Protein AF-A0AAN4LAC1-F1 (afdb_monomer)

Solvent-accessible surface area (backbone atoms only — not comparable to full-atom values): 11525 Å² total; per-residue (Å²): 145,45,92,81,76,25,66,63,50,51,50,52,51,51,61,53,50,72,67,42,84,65,53,53,73,50,70,47,70,69,54,47,48,50,55,35,48,54,49,43,68,72,42,33,86,85,39,60,73,46,75,86,36,54,66,58,47,31,51,50,53,53,51,51,46,46,52,60,40,64,56,50,86,88,57,72,82,74,88,83,46,72,68,61,49,49,52,50,52,48,37,30,73,77,45,58,21,26,62,68,61,42,34,43,54,48,42,55,50,48,69,75,37,65,88,61,52,51,78,93,32,54,39,79,39,92,54,92,91,42,76,56,39,78,46,81,86,58,93,66,62,61,92,38,39,65,63,52,58,68,72,46,72,83,42,84,88,49,55,89,41,59,66,58,51,49,52,52,28,49,49,44,38,24,67,75,68,72,63,51,54,84,52,49,66,61,50,51,50,58,53,58,75,73,104

Sequence (195 aa):
MFDNHGKMLNHAINNFLKKQELFLIYNSDAEFRSVSYECYTFLSKKHPYLRDHTEMLFIYIKEHHGIKSQERNGVKVPYINEEINNWLEETSRKHQVNLWKFTYDWVIKFYEEEKLWPATHRKKSNDSWRNYEYDYKQKSNLFNLNELYRRLPKKSFIRGKKQELEILMMYNWLFDVVGDEEYWDEYISKVIENS

Nearest PDB structures (foldseek):
  4lrv-assembly3_H  TM=2.398E-01  e=2.852E+00  Escherichia coli B7A

Structure (mmCIF, N/CA/C/O backbone):
data_AF-A0AAN4LAC1-F1
#
_entry.id   AF-A0AAN4LAC1-F1
#
loop_
_atom_site.group_PDB
_atom_site.id
_atom_site.type_symbol
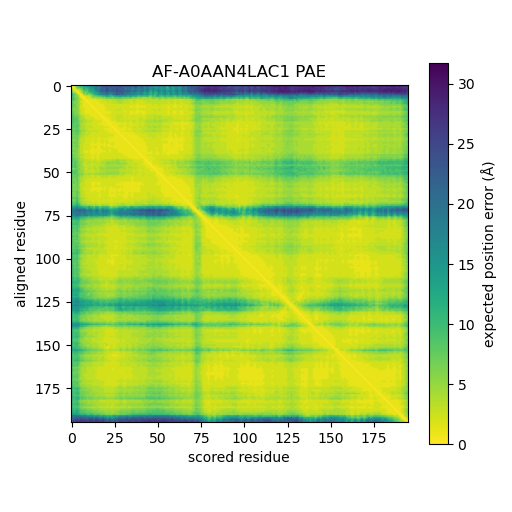_atom_site.label_atom_id
_atom_site.label_alt_id
_atom_site.label_comp_id
_atom_site.label_asym_id
_atom_site.label_entity_id
_atom_site.label_seq_id
_atom_site.pdbx_PDB_ins_code
_atom_site.Cartn_x
_atom_site.Cartn_y
_atom_site.Cartn_z
_atom_site.occupancy
_atom_site.B_iso_or_equiv
_atom_site.auth_seq_id
_atom_site.auth_comp_id
_atom_site.auth_asym_id
_atom_site.auth_atom_id
_atom_site.pdbx_PDB_model_num
ATOM 1 N N . MET A 1 1 ? 13.618 11.607 -21.843 1.00 55.50 1 MET A N 1
ATOM 2 C CA . MET A 1 1 ? 14.185 10.279 -22.173 1.00 55.50 1 MET A CA 1
ATOM 3 C C . MET A 1 1 ? 13.179 9.438 -22.960 1.00 55.50 1 MET A C 1
ATOM 5 O O . MET A 1 1 ? 12.831 8.358 -22.520 1.00 55.50 1 MET A O 1
ATOM 9 N N . PHE A 1 2 ? 12.687 10.000 -24.074 1.00 56.28 2 PHE A N 1
ATOM 10 C CA . PHE A 1 2 ? 12.122 9.391 -25.297 1.00 56.28 2 PHE A CA 1
ATOM 11 C C . PHE A 1 2 ? 11.365 10.552 -25.988 1.00 56.28 2 PHE A C 1
ATOM 13 O O . PHE A 1 2 ? 10.168 10.758 -25.796 1.00 56.28 2 PHE A O 1
ATOM 20 N N . ASP A 1 3 ? 12.075 11.433 -26.687 1.00 53.97 3 ASP A N 1
ATOM 21 C CA . ASP A 1 3 ? 11.675 12.850 -26.677 1.00 53.97 3 ASP A CA 1
ATOM 22 C C . ASP A 1 3 ? 10.625 13.279 -27.722 1.00 53.97 3 ASP A C 1
ATOM 24 O O . ASP A 1 3 ? 10.140 14.398 -27.634 1.00 53.97 3 ASP A O 1
ATOM 28 N N . ASN A 1 4 ? 10.149 12.391 -28.610 1.00 44.91 4 ASN A N 1
ATOM 29 C CA . ASN A 1 4 ? 8.969 12.679 -29.458 1.00 44.91 4 ASN A CA 1
ATOM 30 C C . ASN A 1 4 ? 7.968 11.513 -29.611 1.00 44.91 4 ASN A C 1
ATOM 32 O O . ASN A 1 4 ? 6.764 11.751 -29.636 1.00 44.91 4 ASN A O 1
ATOM 36 N N . HIS A 1 5 ? 8.414 10.250 -29.590 1.00 52.91 5 HIS A N 1
ATOM 37 C CA . HIS A 1 5 ? 7.528 9.068 -29.513 1.00 52.91 5 HIS A CA 1
ATOM 38 C C . HIS A 1 5 ? 7.272 8.577 -28.074 1.00 52.91 5 HIS A C 1
ATOM 40 O O . HIS A 1 5 ? 6.446 7.693 -27.842 1.00 52.91 5 HIS A O 1
ATOM 46 N N . GLY A 1 6 ? 7.961 9.150 -27.085 1.00 61.44 6 GLY A N 1
ATOM 47 C CA . GLY A 1 6 ? 7.991 8.624 -25.724 1.00 61.44 6 GLY A CA 1
ATOM 48 C C . GLY A 1 6 ? 6.956 9.130 -24.757 1.00 61.44 6 GLY A C 1
ATOM 49 O O . GLY A 1 6 ? 6.765 8.501 -23.727 1.00 61.44 6 GLY A O 1
ATOM 50 N N . LYS A 1 7 ? 6.251 10.226 -25.049 1.00 71.50 7 LYS A N 1
ATOM 51 C CA . LYS A 1 7 ? 5.183 10.686 -24.148 1.00 71.50 7 LYS A CA 1
ATOM 52 C C . LYS A 1 7 ? 4.073 9.637 -24.041 1.00 71.50 7 LYS A C 1
ATOM 54 O O . LYS A 1 7 ? 3.619 9.339 -22.940 1.00 71.50 7 LYS A O 1
ATOM 59 N N . MET A 1 8 ? 3.699 9.025 -25.168 1.00 80.44 8 MET A N 1
ATOM 60 C CA . MET A 1 8 ? 2.711 7.943 -25.194 1.00 80.44 8 MET A CA 1
ATOM 61 C C . MET A 1 8 ? 3.238 6.662 -24.544 1.00 80.44 8 MET A C 1
ATOM 63 O O . MET A 1 8 ? 2.503 6.031 -23.789 1.00 80.44 8 MET A O 1
ATOM 67 N N . LEU A 1 9 ? 4.504 6.298 -24.785 1.00 85.38 9 LEU A N 1
ATOM 68 C CA . LEU A 1 9 ? 5.114 5.127 -24.154 1.00 85.38 9 LEU A CA 1
ATOM 69 C C . LEU A 1 9 ? 5.225 5.302 -22.633 1.00 85.38 9 LEU A C 1
ATOM 71 O O . LEU A 1 9 ? 4.783 4.430 -21.895 1.00 85.38 9 LEU A O 1
ATOM 75 N N . ASN A 1 10 ? 5.732 6.440 -22.159 1.00 88.25 10 ASN A N 1
ATOM 76 C CA . ASN A 1 10 ? 5.819 6.762 -20.734 1.00 88.25 10 ASN A CA 1
ATOM 77 C C . ASN A 1 10 ? 4.435 6.728 -20.083 1.00 88.25 10 ASN A C 1
ATOM 79 O O . ASN A 1 10 ? 4.270 6.178 -19.000 1.00 88.25 10 ASN A O 1
ATOM 83 N N . HIS A 1 11 ? 3.411 7.256 -20.760 1.00 88.56 11 HIS A N 1
ATOM 84 C CA . HIS A 1 11 ? 2.036 7.157 -20.284 1.00 88.56 11 HIS A CA 1
ATOM 85 C C . HIS A 1 11 ? 1.553 5.699 -20.205 1.00 88.56 11 HIS A C 1
ATOM 87 O O . HIS A 1 11 ? 0.941 5.312 -19.211 1.00 88.56 11 HIS A O 1
ATOM 93 N N . ALA A 1 12 ? 1.864 4.871 -21.205 1.00 91.75 12 ALA A N 1
ATOM 94 C CA . ALA A 1 12 ? 1.525 3.449 -21.203 1.00 91.75 12 ALA A CA 1
ATOM 95 C C . ALA A 1 12 ? 2.239 2.676 -20.080 1.00 91.75 12 ALA A C 1
ATOM 97 O O . ALA A 1 12 ? 1.590 1.890 -19.388 1.00 91.75 12 ALA A O 1
ATOM 98 N N . ILE A 1 13 ? 3.531 2.942 -19.853 1.00 94.06 13 ILE A N 1
ATOM 99 C CA . ILE A 1 13 ? 4.309 2.378 -18.741 1.00 94.06 13 ILE A CA 1
ATOM 100 C C . ILE A 1 13 ? 3.689 2.807 -17.410 1.00 94.06 13 ILE A C 1
ATOM 102 O O . ILE A 1 13 ? 3.370 1.961 -16.583 1.00 94.06 13 ILE A O 1
ATOM 106 N N . ASN A 1 14 ? 3.422 4.098 -17.218 1.00 92.44 14 ASN A N 1
ATOM 107 C CA . ASN A 1 14 ? 2.833 4.603 -15.976 1.00 92.44 14 ASN A CA 1
ATOM 108 C C . ASN A 1 14 ? 1.447 3.999 -15.713 1.00 92.44 14 ASN A C 1
ATOM 110 O O . ASN A 1 14 ? 1.134 3.638 -14.582 1.00 92.44 14 ASN A O 1
ATOM 114 N N . ASN A 1 15 ? 0.620 3.832 -16.748 1.00 92.25 15 ASN A N 1
ATOM 115 C CA . ASN A 1 15 ? -0.681 3.170 -16.622 1.00 92.25 15 ASN A CA 1
ATOM 116 C C . ASN A 1 15 ? -0.559 1.677 -16.298 1.00 92.25 15 ASN A C 1
ATOM 118 O O . ASN A 1 15 ? -1.434 1.134 -15.624 1.00 92.25 15 ASN A O 1
ATOM 122 N N . PHE A 1 16 ? 0.495 1.010 -16.771 1.00 95.31 16 PHE A N 1
ATOM 123 C CA . PHE A 1 16 ? 0.817 -0.353 -16.360 1.00 95.31 16 PHE A CA 1
ATOM 124 C C . PHE A 1 16 ? 1.232 -0.390 -14.881 1.00 95.31 16 PHE A C 1
ATOM 126 O O . PHE A 1 16 ? 0.647 -1.146 -14.109 1.00 95.31 16 PHE A O 1
ATOM 133 N N . LEU A 1 17 ? 2.160 0.477 -14.462 1.00 94.62 17 LEU A N 1
ATOM 134 C CA . LEU A 1 17 ? 2.664 0.532 -13.084 1.00 94.62 17 LEU A CA 1
ATOM 135 C C . LEU A 1 17 ? 1.579 0.897 -12.062 1.00 94.62 17 LEU A C 1
ATOM 137 O O . LEU A 1 17 ? 1.562 0.331 -10.978 1.00 94.62 17 LEU A O 1
ATOM 141 N N . LYS A 1 18 ? 0.616 1.761 -12.407 1.00 89.81 18 LYS A N 1
ATOM 142 C CA . LYS A 1 18 ? -0.541 2.068 -11.539 1.00 89.81 18 LYS A CA 1
ATOM 143 C C . LYS A 1 18 ? -1.374 0.838 -11.163 1.00 89.81 18 LYS A C 1
ATOM 145 O O . LYS A 1 18 ? -2.049 0.848 -10.142 1.00 89.81 18 LYS A O 1
ATOM 150 N N . LYS A 1 19 ? -1.353 -0.212 -11.989 1.00 90.25 19 LYS A N 1
ATOM 151 C CA . LYS A 1 19 ? -2.063 -1.473 -11.716 1.00 90.25 19 LYS A CA 1
ATOM 152 C C . LYS A 1 19 ? -1.252 -2.419 -10.831 1.00 90.25 19 LYS A C 1
ATOM 154 O O . LYS A 1 19 ? -1.805 -3.390 -10.319 1.00 90.25 19 LYS A O 1
ATOM 159 N N . GLN A 1 20 ? 0.038 -2.144 -10.655 1.00 92.25 20 GLN A N 1
ATOM 160 C CA . GLN A 1 20 ? 0.939 -2.931 -9.827 1.00 92.25 20 GLN A CA 1
ATOM 161 C C . GLN A 1 20 ? 0.754 -2.526 -8.368 1.00 92.25 20 GLN A C 1
ATOM 163 O O . GLN A 1 20 ? 1.412 -1.632 -7.847 1.00 92.25 20 GLN A O 1
ATOM 168 N N . GLU A 1 21 ? -0.182 -3.197 -7.709 1.00 89.94 21 GLU A N 1
ATOM 169 C CA . GLU A 1 21 ? -0.643 -2.861 -6.359 1.00 89.94 21 GLU A CA 1
ATOM 170 C C . GLU A 1 21 ? 0.482 -2.766 -5.317 1.00 89.94 21 GLU A C 1
ATOM 172 O O . GLU A 1 21 ? 0.431 -1.934 -4.419 1.00 89.94 21 GLU A O 1
ATOM 177 N N . LEU A 1 22 ? 1.514 -3.603 -5.446 1.00 93.50 22 LEU A N 1
ATOM 178 C CA . LEU A 1 22 ? 2.632 -3.671 -4.502 1.00 93.50 22 LEU A CA 1
ATOM 179 C C . LEU A 1 22 ? 3.855 -2.868 -4.959 1.00 93.50 22 LEU A C 1
ATOM 181 O O . LEU A 1 22 ? 4.921 -2.970 -4.361 1.00 93.50 22 LEU A O 1
ATOM 185 N N . PHE A 1 23 ? 3.730 -2.074 -6.019 1.00 94.19 23 PHE A N 1
ATOM 186 C CA . PHE A 1 23 ? 4.874 -1.403 -6.625 1.00 94.19 23 PHE A CA 1
ATOM 187 C C . PHE A 1 23 ? 5.625 -0.503 -5.637 1.00 94.19 23 PHE A C 1
ATOM 189 O O . PHE A 1 23 ? 6.848 -0.556 -5.563 1.00 94.19 23 PHE A O 1
ATOM 196 N N . LEU A 1 24 ? 4.905 0.266 -4.815 1.00 92.50 24 LEU A N 1
ATOM 197 C CA . LEU A 1 24 ? 5.513 1.219 -3.881 1.00 92.50 24 LEU A CA 1
ATOM 198 C C . LEU A 1 24 ? 6.336 0.571 -2.766 1.00 92.50 24 LEU A C 1
ATOM 200 O O . LEU A 1 24 ? 7.199 1.235 -2.200 1.00 92.50 24 LEU A O 1
ATOM 204 N N . ILE A 1 25 ? 6.135 -0.716 -2.486 1.00 94.81 25 ILE A N 1
ATOM 205 C CA . ILE A 1 25 ? 6.906 -1.438 -1.467 1.00 94.81 25 ILE A CA 1
ATOM 206 C C . ILE A 1 25 ? 8.094 -2.212 -2.045 1.00 94.81 25 ILE A C 1
ATOM 208 O O . ILE A 1 25 ? 8.795 -2.885 -1.286 1.00 94.81 25 ILE A O 1
ATOM 212 N N . TYR A 1 26 ? 8.334 -2.160 -3.358 1.00 95.38 26 TYR A N 1
ATOM 213 C CA . TYR A 1 26 ? 9.516 -2.763 -3.978 1.00 95.38 26 TYR A CA 1
ATOM 214 C C . TYR A 1 26 ? 10.791 -2.051 -3.530 1.00 95.38 26 TYR A C 1
ATOM 216 O O . TYR A 1 26 ? 10.820 -0.834 -3.386 1.00 95.38 26 TYR A O 1
ATOM 224 N N . ASN A 1 27 ? 11.845 -2.827 -3.273 1.00 95.06 27 ASN A N 1
ATOM 225 C CA . ASN A 1 27 ? 13.122 -2.284 -2.795 1.00 95.06 27 ASN A CA 1
ATOM 226 C C . ASN A 1 27 ? 14.346 -3.077 -3.277 1.00 95.06 27 ASN A C 1
ATOM 228 O O . ASN A 1 27 ? 15.456 -2.835 -2.805 1.00 95.06 27 ASN A O 1
ATOM 232 N N . SER A 1 28 ? 14.155 -4.042 -4.176 1.00 95.44 28 SER A N 1
ATOM 233 C CA . SER A 1 28 ? 15.230 -4.880 -4.700 1.00 95.44 28 SER A CA 1
ATOM 234 C C . SER A 1 28 ? 15.255 -4.862 -6.220 1.00 95.44 28 SER A C 1
ATOM 236 O O . SER A 1 28 ? 14.216 -4.789 -6.878 1.00 95.44 28 SER A O 1
ATOM 238 N N . ASP A 1 29 ? 16.451 -4.995 -6.790 1.00 96.31 29 ASP A N 1
ATOM 239 C CA . ASP A 1 29 ? 16.615 -5.065 -8.241 1.00 96.31 29 ASP A CA 1
ATOM 240 C C . ASP A 1 29 ? 15.849 -6.244 -8.844 1.00 96.31 29 ASP A C 1
ATOM 242 O O . ASP A 1 29 ? 15.289 -6.099 -9.921 1.00 96.31 29 ASP A O 1
ATOM 246 N N . ALA A 1 30 ? 15.746 -7.376 -8.144 1.00 96.38 30 ALA A N 1
ATOM 247 C CA . ALA A 1 30 ? 14.975 -8.528 -8.610 1.00 96.38 30 ALA A CA 1
ATOM 248 C C . ALA A 1 30 ? 13.486 -8.193 -8.821 1.00 96.38 30 ALA A C 1
ATOM 250 O O . ALA A 1 30 ? 12.918 -8.549 -9.853 1.00 96.38 30 ALA A O 1
ATOM 251 N N . GLU A 1 31 ? 12.865 -7.462 -7.891 1.00 96.44 31 GLU A N 1
ATOM 252 C CA . GLU A 1 31 ? 11.473 -7.014 -8.032 1.00 96.44 31 GLU A CA 1
ATOM 253 C C . GLU A 1 31 ? 11.319 -6.048 -9.205 1.00 96.44 31 GLU A C 1
ATOM 255 O O . GLU A 1 31 ? 10.441 -6.233 -10.050 1.00 96.44 31 GLU A O 1
ATOM 260 N N . PHE A 1 32 ? 12.217 -5.062 -9.307 1.00 97.31 32 PHE A N 1
ATOM 261 C CA . PHE A 1 32 ? 12.205 -4.104 -10.411 1.00 97.31 32 PHE A CA 1
ATOM 262 C C . PHE A 1 32 ? 12.430 -4.788 -11.764 1.00 97.31 32 PHE A C 1
ATOM 264 O O . PHE A 1 32 ? 11.762 -4.450 -12.740 1.00 97.31 32 PHE A O 1
ATOM 271 N N . ARG A 1 33 ? 13.309 -5.792 -11.841 1.00 97.38 33 ARG A N 1
ATOM 272 C CA . ARG A 1 33 ? 13.528 -6.598 -13.052 1.00 97.38 33 ARG A CA 1
ATOM 273 C C . ARG A 1 33 ? 12.283 -7.395 -13.425 1.00 97.38 33 ARG A C 1
ATOM 275 O O . ARG A 1 33 ? 11.917 -7.386 -14.599 1.00 97.38 33 ARG A O 1
ATOM 282 N N . SER A 1 34 ? 11.615 -8.015 -12.450 1.00 96.81 34 SER A N 1
ATOM 283 C CA . SER A 1 34 ? 10.369 -8.759 -12.679 1.00 96.81 34 SER A CA 1
ATOM 284 C C . SER A 1 34 ? 9.295 -7.863 -13.291 1.00 96.81 34 SER A C 1
ATOM 286 O O . SER A 1 34 ? 8.819 -8.133 -14.393 1.00 96.81 34 SER A O 1
ATOM 288 N N . VAL A 1 35 ? 8.983 -6.734 -12.646 1.00 97.12 35 VAL A N 1
ATOM 289 C CA . VAL A 1 35 ? 7.946 -5.816 -13.146 1.00 97.12 35 VAL A CA 1
ATOM 290 C C . VAL A 1 35 ? 8.341 -5.160 -14.474 1.00 97.12 35 VAL A C 1
ATOM 292 O O . VAL A 1 35 ? 7.483 -4.893 -15.314 1.00 97.12 35 VAL A O 1
ATOM 295 N N . SER A 1 36 ? 9.638 -4.943 -14.715 1.00 97.12 36 SER A N 1
ATOM 296 C CA . SER A 1 36 ? 10.130 -4.430 -16.001 1.00 97.12 36 SER A CA 1
ATOM 297 C C . SER A 1 36 ? 9.933 -5.432 -17.127 1.00 97.12 36 SER A C 1
ATOM 299 O O . SER A 1 36 ? 9.522 -5.053 -18.224 1.00 9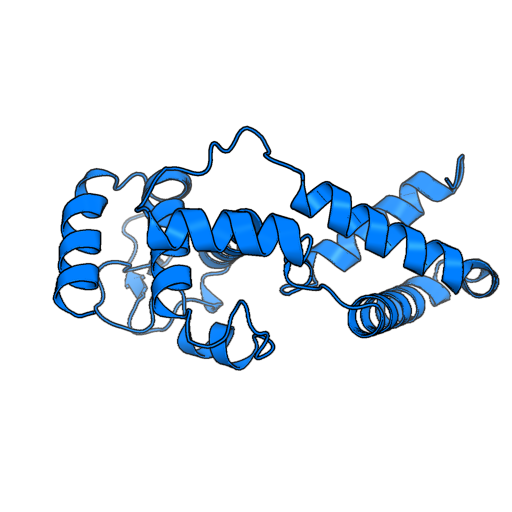7.12 36 SER A O 1
ATOM 301 N N . TYR A 1 37 ? 10.177 -6.714 -16.857 1.00 96.94 37 TYR A N 1
ATOM 302 C CA . TYR A 1 37 ? 9.908 -7.782 -17.808 1.00 96.94 37 TYR A CA 1
ATOM 303 C C . TYR A 1 37 ? 8.407 -7.919 -18.088 1.00 96.94 37 TYR A C 1
ATOM 305 O O . TYR A 1 37 ? 8.000 -7.966 -19.249 1.00 96.94 37 TYR A O 1
ATOM 313 N N . GLU A 1 38 ? 7.563 -7.895 -17.055 1.00 97.12 38 GLU A N 1
ATOM 314 C CA . GLU A 1 38 ? 6.105 -7.902 -17.228 1.00 97.12 38 GLU A CA 1
ATOM 315 C C . GLU A 1 38 ? 5.631 -6.703 -18.065 1.00 97.12 38 GLU A C 1
ATOM 317 O O . GLU A 1 38 ? 4.879 -6.871 -19.026 1.00 97.12 38 GLU A O 1
ATOM 322 N N . CYS A 1 39 ? 6.141 -5.502 -17.779 1.00 96.62 39 CYS A N 1
ATOM 323 C CA . CYS A 1 39 ? 5.847 -4.295 -18.551 1.00 96.62 39 CYS A CA 1
ATOM 324 C C . CYS A 1 39 ? 6.270 -4.446 -20.022 1.00 96.62 39 CYS A C 1
ATOM 326 O O . CYS A 1 39 ? 5.495 -4.153 -20.937 1.00 96.62 39 CYS A O 1
ATOM 328 N N . TYR A 1 40 ? 7.472 -4.976 -20.267 1.00 96.19 40 TYR A N 1
ATOM 329 C CA . TYR A 1 40 ? 7.955 -5.276 -21.613 1.00 96.19 40 TYR A CA 1
ATOM 330 C C . TYR A 1 40 ? 7.032 -6.260 -22.338 1.00 96.19 40 TYR A C 1
ATOM 332 O O . TYR A 1 40 ? 6.609 -5.989 -23.462 1.00 96.19 40 TYR A O 1
ATOM 340 N N . THR A 1 41 ? 6.666 -7.383 -21.716 1.00 95.69 41 THR A N 1
ATOM 341 C CA . THR A 1 41 ? 5.774 -8.371 -22.349 1.00 95.69 41 THR A CA 1
ATOM 342 C C . THR A 1 41 ? 4.404 -7.775 -22.682 1.00 95.69 41 THR A C 1
ATOM 344 O O . THR A 1 41 ? 3.868 -8.043 -23.759 1.00 95.69 41 THR A O 1
ATOM 347 N N . PHE A 1 42 ? 3.885 -6.891 -21.824 1.00 94.69 42 PHE A N 1
ATOM 348 C CA . PHE A 1 42 ? 2.630 -6.175 -22.045 1.00 94.69 42 PHE A CA 1
ATOM 349 C C . PHE A 1 42 ? 2.701 -5.186 -23.224 1.00 94.69 42 PHE A C 1
ATOM 351 O O . PHE A 1 42 ? 1.760 -5.096 -24.017 1.00 94.69 42 PHE A O 1
ATOM 358 N N . LEU A 1 43 ? 3.812 -4.455 -23.369 1.00 93.62 43 LEU A N 1
ATOM 359 C CA . LEU A 1 43 ? 3.947 -3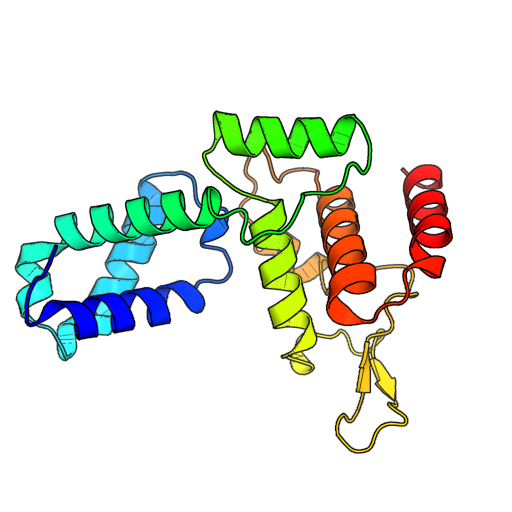.365 -24.346 1.00 93.62 43 LEU A CA 1
ATOM 360 C C . LEU A 1 43 ? 4.603 -3.776 -25.671 1.00 93.62 43 LEU A C 1
ATOM 362 O O . LEU A 1 43 ? 4.330 -3.152 -26.698 1.00 93.62 43 LEU A O 1
ATOM 366 N N . SER A 1 44 ? 5.423 -4.827 -25.681 1.00 91.69 44 SER A N 1
ATOM 367 C CA . SER A 1 44 ? 6.264 -5.239 -26.820 1.00 91.69 44 SER A CA 1
ATOM 368 C C . SER A 1 44 ? 5.488 -5.473 -28.118 1.00 91.69 44 SER A C 1
ATOM 370 O O . SER A 1 44 ? 5.984 -5.140 -29.190 1.00 91.69 44 SER A O 1
ATOM 372 N N . LYS A 1 45 ? 4.241 -5.961 -28.046 1.00 90.62 45 LYS A N 1
ATOM 373 C CA . LYS A 1 45 ? 3.385 -6.144 -29.234 1.00 90.62 45 LYS A CA 1
ATOM 374 C C . LYS A 1 45 ? 3.051 -4.827 -29.940 1.00 90.62 45 LYS A C 1
ATOM 376 O O . LYS A 1 45 ? 2.958 -4.799 -31.161 1.00 90.62 45 LYS A O 1
ATOM 381 N N . LYS A 1 46 ? 2.842 -3.748 -29.178 1.00 89.69 46 LYS A N 1
ATOM 382 C CA . LYS A 1 46 ? 2.516 -2.408 -29.704 1.00 89.69 46 LYS A CA 1
ATOM 383 C C . LYS A 1 46 ? 3.758 -1.540 -29.903 1.00 89.69 46 LYS A C 1
ATOM 385 O O . LYS A 1 46 ? 3.726 -0.598 -30.688 1.00 89.69 46 LYS A O 1
ATOM 390 N N . HIS A 1 47 ? 4.845 -1.864 -29.206 1.00 88.25 47 HIS A N 1
ATOM 391 C CA . HIS A 1 47 ? 6.103 -1.125 -29.225 1.00 88.25 47 HIS A CA 1
ATOM 392 C C . HIS A 1 47 ? 7.298 -2.085 -29.392 1.00 88.25 47 HIS A C 1
ATOM 394 O O . HIS A 1 47 ? 8.055 -2.284 -28.441 1.00 88.25 47 HIS A O 1
ATOM 400 N N . PRO A 1 48 ? 7.495 -2.687 -30.585 1.00 87.25 48 PRO A N 1
ATOM 401 C CA . PRO A 1 48 ? 8.529 -3.710 -30.795 1.00 87.25 48 PRO A CA 1
ATOM 402 C C . PRO A 1 48 ? 9.958 -3.233 -30.508 1.00 87.25 48 PRO A C 1
ATOM 404 O O . PRO A 1 48 ? 10.789 -4.019 -30.060 1.00 87.25 48 PRO A O 1
ATOM 407 N N . TYR A 1 49 ? 10.227 -1.936 -30.695 1.00 86.38 49 TYR A N 1
ATOM 408 C CA . TYR A 1 49 ? 11.523 -1.309 -30.413 1.00 86.38 49 TYR A CA 1
ATOM 409 C C . TYR A 1 49 ? 11.951 -1.416 -28.940 1.00 86.38 49 TYR A C 1
ATOM 411 O O . TYR A 1 49 ? 13.131 -1.283 -28.636 1.00 86.38 49 TYR A O 1
ATOM 419 N N . LEU A 1 50 ? 11.028 -1.698 -28.008 1.00 88.69 50 LEU A N 1
ATOM 420 C CA . LEU A 1 50 ? 11.373 -1.931 -26.601 1.00 88.69 50 LEU A CA 1
ATOM 421 C C . LEU A 1 50 ? 12.330 -3.111 -26.403 1.00 88.69 50 LEU A C 1
ATOM 423 O O . LEU A 1 50 ? 13.002 -3.164 -25.375 1.00 88.69 50 LEU A O 1
ATOM 427 N N . ARG A 1 51 ? 12.399 -4.044 -27.364 1.00 89.69 51 ARG A N 1
ATOM 428 C CA . ARG A 1 51 ? 13.295 -5.206 -27.306 1.00 89.69 51 ARG A CA 1
ATOM 429 C C . ARG A 1 51 ? 14.754 -4.799 -27.103 1.00 89.69 51 ARG A C 1
ATOM 431 O O . ARG A 1 51 ? 15.453 -5.454 -26.336 1.00 89.69 51 ARG A O 1
ATOM 438 N N . ASP A 1 52 ? 15.167 -3.698 -27.723 1.00 91.56 52 ASP A N 1
ATOM 439 C CA . ASP A 1 52 ? 16.542 -3.192 -27.665 1.00 91.56 52 ASP A CA 1
ATOM 440 C C . ASP A 1 52 ? 16.745 -2.177 -26.522 1.00 91.56 52 ASP A C 1
ATOM 442 O O . ASP A 1 52 ? 17.836 -1.648 -26.321 1.00 91.56 52 ASP A O 1
ATOM 446 N N . HIS A 1 53 ? 15.693 -1.910 -25.738 1.00 90.00 53 HIS A N 1
ATOM 447 C CA . HIS A 1 53 ? 15.667 -0.901 -24.674 1.00 90.00 53 HIS A CA 1
ATOM 448 C C . HIS A 1 53 ? 15.158 -1.449 -23.332 1.00 90.00 53 HIS A C 1
ATOM 450 O O . HIS A 1 53 ? 14.680 -0.691 -22.487 1.00 90.00 53 HIS A O 1
ATOM 456 N N . THR A 1 54 ? 15.264 -2.759 -23.101 1.00 93.31 54 THR A N 1
ATOM 457 C CA . THR A 1 54 ? 14.809 -3.404 -21.855 1.00 93.31 54 THR A CA 1
ATOM 458 C C . THR A 1 54 ? 15.544 -2.888 -20.614 1.00 93.31 54 THR A C 1
ATOM 460 O O . THR A 1 54 ? 14.924 -2.725 -19.565 1.00 93.31 54 THR A O 1
ATOM 463 N N . GLU A 1 55 ? 16.831 -2.549 -20.735 1.00 95.25 55 GLU A N 1
ATOM 464 C CA . GLU A 1 55 ? 17.600 -1.922 -19.650 1.00 95.25 55 GLU A CA 1
ATOM 465 C C . GLU A 1 55 ? 17.093 -0.512 -19.331 1.00 95.25 55 GLU A C 1
ATOM 467 O O . GLU A 1 55 ? 16.903 -0.159 -18.171 1.00 95.25 55 GLU A O 1
ATOM 472 N N . MET A 1 56 ? 16.795 0.278 -20.365 1.00 92.50 56 MET A N 1
ATOM 473 C CA . MET A 1 56 ? 16.247 1.625 -20.197 1.00 92.50 56 MET A CA 1
ATOM 474 C C . MET A 1 56 ? 14.860 1.589 -19.557 1.00 92.50 56 MET A C 1
ATOM 476 O O . MET A 1 56 ? 14.547 2.435 -18.726 1.00 92.50 56 MET A O 1
ATOM 480 N N . LEU A 1 57 ? 14.040 0.591 -19.906 1.00 94.56 57 LEU A N 1
ATOM 481 C CA . LEU A 1 57 ? 12.747 0.363 -19.264 1.00 94.56 57 LEU A CA 1
ATOM 482 C C . LEU A 1 57 ? 12.916 0.045 -17.773 1.00 94.56 57 LEU A C 1
ATOM 484 O O . LEU A 1 57 ? 12.186 0.592 -16.950 1.00 94.56 57 LEU A O 1
ATOM 488 N N . PHE A 1 58 ? 13.892 -0.795 -17.426 1.00 96.62 58 PHE A N 1
ATOM 489 C CA . PHE A 1 58 ? 14.216 -1.101 -16.035 1.00 96.62 58 PHE A CA 1
ATOM 490 C C . PHE A 1 58 ? 14.642 0.139 -15.245 1.00 96.62 58 PHE A C 1
ATOM 492 O O . PHE A 1 58 ? 14.084 0.400 -14.176 1.00 96.62 58 PHE A O 1
ATOM 499 N N . ILE A 1 59 ? 15.569 0.931 -15.790 1.00 95.75 59 ILE A N 1
ATOM 500 C CA . ILE A 1 59 ? 16.023 2.183 -15.169 1.00 95.75 59 ILE A CA 1
ATOM 501 C C . ILE A 1 59 ? 14.840 3.138 -14.987 1.00 95.75 59 ILE A C 1
ATOM 503 O O . ILE A 1 59 ? 14.610 3.612 -13.878 1.00 95.75 59 ILE A O 1
ATOM 507 N N . TYR A 1 60 ? 14.029 3.336 -16.032 1.00 94.44 60 TYR A N 1
ATOM 508 C CA . TYR A 1 60 ? 12.854 4.206 -15.982 1.00 94.44 60 TYR A CA 1
ATOM 509 C C . TYR A 1 60 ? 11.866 3.794 -14.888 1.00 94.44 60 TYR A C 1
ATOM 511 O O . TYR A 1 60 ? 11.379 4.636 -14.138 1.00 94.44 60 TYR A O 1
ATOM 519 N N . ILE A 1 61 ? 11.561 2.498 -14.774 1.00 96.25 61 ILE A N 1
ATOM 520 C CA . ILE A 1 61 ? 10.630 1.993 -13.759 1.00 96.25 61 ILE A CA 1
ATOM 521 C C . ILE A 1 61 ? 11.194 2.209 -12.348 1.00 96.25 61 ILE A C 1
ATOM 523 O O . ILE A 1 61 ? 10.454 2.624 -11.453 1.00 96.25 61 ILE A O 1
ATOM 527 N N . LYS A 1 62 ? 12.493 1.971 -12.144 1.00 95.88 62 LYS A N 1
ATOM 528 C CA . LYS A 1 62 ? 13.156 2.188 -10.851 1.00 95.88 62 LYS A CA 1
ATOM 529 C C . LYS A 1 62 ? 13.196 3.674 -10.472 1.00 95.88 62 LYS A C 1
ATOM 531 O O . LYS A 1 62 ? 12.908 4.020 -9.330 1.00 95.88 62 LYS A O 1
ATOM 536 N N . GLU A 1 63 ? 13.477 4.561 -11.424 1.00 94.00 63 GLU A N 1
ATOM 537 C CA . GLU A 1 63 ? 13.412 6.015 -11.220 1.00 94.00 63 GLU A CA 1
ATOM 538 C C . GLU A 1 63 ? 11.983 6.484 -10.929 1.00 94.00 63 GLU A C 1
ATOM 540 O O . GLU A 1 63 ? 11.764 7.273 -10.010 1.00 94.00 63 GLU A O 1
ATOM 545 N N . HIS A 1 64 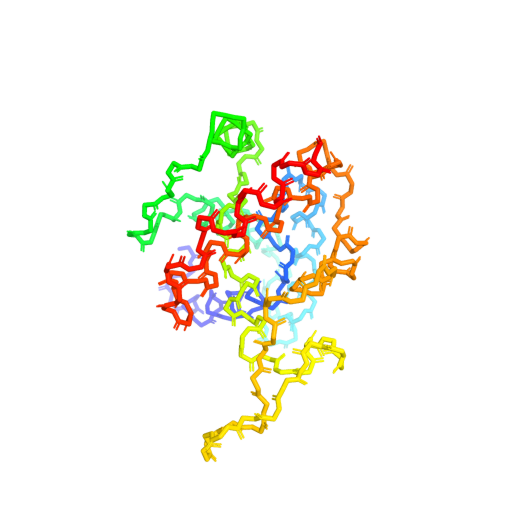? 10.994 5.957 -11.657 1.00 93.56 64 HIS A N 1
ATOM 546 C CA . HIS A 1 64 ? 9.583 6.249 -11.420 1.00 93.56 64 HIS A CA 1
ATOM 547 C C . HIS A 1 64 ? 9.156 5.859 -10.000 1.00 93.56 64 HIS A C 1
ATOM 549 O O . HIS A 1 64 ? 8.471 6.634 -9.333 1.00 93.56 64 HIS A O 1
ATOM 555 N N . HIS A 1 65 ? 9.586 4.686 -9.520 1.00 94.88 65 HIS A N 1
ATOM 556 C CA . HIS A 1 65 ? 9.383 4.271 -8.130 1.00 94.88 65 HIS A CA 1
ATOM 557 C C . HIS A 1 65 ? 10.009 5.261 -7.148 1.00 94.88 65 HIS A C 1
ATOM 559 O O . HIS A 1 65 ? 9.321 5.720 -6.241 1.00 94.88 65 HIS A O 1
ATOM 565 N N . GLY A 1 66 ? 11.273 5.640 -7.360 1.00 92.25 66 GLY A N 1
ATOM 566 C CA . GLY A 1 66 ? 11.977 6.591 -6.498 1.00 92.25 66 GLY A CA 1
ATOM 567 C C . GLY A 1 66 ? 11.266 7.943 -6.409 1.00 92.25 66 GLY A C 1
ATOM 568 O O . GLY A 1 66 ? 11.037 8.445 -5.309 1.00 92.25 66 GLY A O 1
ATOM 569 N N . ILE A 1 67 ? 10.830 8.490 -7.549 1.00 89.94 67 ILE A N 1
ATOM 570 C CA . ILE A 1 67 ? 10.044 9.732 -7.601 1.00 89.94 67 ILE A CA 1
ATOM 571 C C . ILE A 1 67 ? 8.741 9.566 -6.815 1.00 89.94 67 ILE A C 1
ATOM 573 O O . ILE A 1 67 ? 8.435 10.393 -5.962 1.00 89.94 67 ILE A O 1
ATOM 577 N N . LYS A 1 68 ? 7.999 8.475 -7.037 1.00 88.75 68 LYS A N 1
ATOM 578 C CA . LYS A 1 68 ? 6.738 8.201 -6.330 1.00 88.75 68 LYS A CA 1
ATOM 579 C C . LYS A 1 68 ? 6.916 8.002 -4.826 1.00 88.75 68 LYS A C 1
ATOM 581 O O . LYS A 1 68 ? 6.054 8.412 -4.055 1.00 88.75 68 LYS A O 1
ATOM 586 N N . SER A 1 69 ? 8.025 7.409 -4.403 1.00 87.69 69 SER A N 1
ATOM 587 C CA . SER A 1 69 ? 8.364 7.244 -2.988 1.00 87.69 69 SER A CA 1
ATOM 588 C C . SER A 1 69 ? 8.768 8.571 -2.336 1.00 87.69 69 SER A C 1
ATOM 590 O O . SER A 1 69 ? 8.551 8.766 -1.142 1.00 87.69 69 SER A O 1
ATOM 592 N N . GLN A 1 70 ? 9.307 9.517 -3.101 1.00 83.62 70 GLN A N 1
ATOM 593 C CA . GLN A 1 70 ? 9.643 10.859 -2.613 1.00 83.62 70 GLN A CA 1
ATOM 594 C C . GLN A 1 70 ? 8.490 11.863 -2.741 1.00 83.62 70 GLN A C 1
ATOM 596 O O . GLN A 1 70 ? 8.504 12.890 -2.059 1.00 83.62 70 GLN A O 1
ATOM 601 N N . GLU A 1 71 ? 7.495 11.583 -3.588 1.00 77.38 71 GLU A N 1
ATOM 602 C CA . GLU A 1 71 ? 6.292 12.397 -3.742 1.00 77.38 71 GLU A CA 1
ATOM 603 C C . GLU A 1 71 ? 5.586 12.539 -2.392 1.00 77.38 71 GLU A C 1
ATOM 605 O O . GLU A 1 71 ? 4.925 11.627 -1.897 1.00 77.38 71 GLU A O 1
ATOM 610 N N . ARG A 1 72 ? 5.703 13.730 -1.803 1.00 61.34 72 ARG A N 1
ATOM 611 C CA . ARG A 1 72 ? 4.915 14.100 -0.628 1.00 61.34 72 ARG A CA 1
ATOM 612 C C . ARG A 1 72 ? 3.492 14.514 -1.001 1.00 61.34 72 ARG A C 1
ATOM 614 O O . ARG A 1 72 ? 2.669 14.577 -0.112 1.00 61.34 72 ARG A O 1
ATOM 621 N N . ASN A 1 73 ? 3.195 14.812 -2.276 1.00 53.62 73 ASN A N 1
ATOM 622 C CA . ASN A 1 73 ? 1.881 15.251 -2.795 1.00 53.62 73 ASN A CA 1
ATOM 623 C C . ASN A 1 73 ? 1.117 16.258 -1.905 1.00 53.62 73 ASN A C 1
ATOM 625 O O . ASN A 1 73 ? -0.105 16.235 -1.857 1.00 53.62 73 ASN A O 1
ATOM 629 N N . GLY A 1 74 ? 1.823 17.125 -1.169 1.00 50.62 74 GLY A N 1
ATOM 630 C CA . GLY A 1 74 ? 1.206 18.021 -0.179 1.00 50.62 74 GLY A CA 1
ATOM 631 C C . GLY A 1 74 ? 0.649 17.325 1.074 1.00 50.62 74 GLY A C 1
ATOM 632 O O . GLY A 1 74 ? 0.231 18.006 2.003 1.00 50.62 74 GLY A O 1
ATOM 633 N N . VAL A 1 75 ? 0.702 15.994 1.139 1.00 54.94 75 VAL A N 1
ATOM 634 C CA . VAL A 1 75 ? 0.311 15.174 2.282 1.00 54.94 75 VAL A CA 1
ATOM 635 C C . VAL A 1 75 ? 1.406 15.267 3.338 1.00 54.94 75 VAL A C 1
ATOM 637 O O . VAL A 1 75 ? 2.499 14.702 3.217 1.00 54.94 75 VAL A O 1
ATOM 640 N N . LYS A 1 76 ? 1.128 16.033 4.390 1.00 65.88 76 LYS A N 1
ATOM 641 C CA . LYS A 1 76 ? 1.942 16.022 5.599 1.00 65.88 76 LYS A CA 1
ATOM 642 C C . LYS A 1 76 ? 1.656 14.701 6.304 1.00 65.88 76 LYS A C 1
ATOM 644 O O . LYS A 1 76 ? 0.551 14.515 6.794 1.00 65.88 76 LYS A O 1
ATOM 649 N N . VAL A 1 77 ? 2.640 13.799 6.345 1.00 79.62 77 VAL A N 1
ATOM 650 C CA . VAL A 1 77 ? 2.541 12.592 7.177 1.00 79.62 77 VAL A CA 1
ATOM 651 C C . VAL A 1 77 ? 2.273 13.066 8.608 1.00 79.62 77 VAL A C 1
ATOM 653 O O . VAL A 1 77 ? 3.101 13.809 9.151 1.00 79.62 77 VAL A O 1
ATOM 656 N N . PRO A 1 78 ? 1.114 12.733 9.193 1.00 86.81 78 PRO A N 1
ATOM 657 C CA . PRO A 1 78 ? 0.797 13.134 10.546 1.00 86.81 78 PRO A CA 1
ATOM 658 C C . PRO A 1 78 ? 1.779 12.476 11.509 1.00 86.81 78 PRO A C 1
ATOM 660 O O . PRO A 1 78 ? 2.317 11.390 11.269 1.00 86.81 78 PRO A O 1
ATOM 663 N N . TYR A 1 79 ? 2.010 13.146 12.626 1.00 90.50 79 TYR A N 1
ATOM 664 C CA . TYR A 1 79 ? 2.635 12.484 13.753 1.00 90.50 79 TYR A CA 1
ATOM 665 C C . TYR A 1 79 ? 1.579 11.615 14.438 1.00 90.50 79 TYR A C 1
ATOM 667 O O . TYR A 1 79 ? 0.577 12.148 14.906 1.00 90.50 79 TYR A O 1
ATOM 675 N N . ILE A 1 80 ? 1.787 10.298 14.451 1.00 91.25 80 ILE A N 1
ATOM 676 C CA . ILE A 1 80 ? 0.900 9.339 15.120 1.00 91.25 80 ILE A CA 1
ATOM 677 C C . ILE A 1 80 ? 1.476 9.033 16.501 1.00 91.25 80 ILE A C 1
ATOM 679 O O . ILE A 1 80 ? 0.866 9.347 17.518 1.00 91.25 80 ILE A O 1
ATOM 683 N N . ASN A 1 81 ? 2.672 8.447 16.536 1.00 91.69 81 ASN A N 1
ATOM 684 C CA . ASN A 1 81 ? 3.464 8.230 17.740 1.00 91.69 81 ASN A CA 1
ATOM 685 C C . ASN A 1 81 ? 4.933 7.999 17.355 1.00 91.69 81 ASN A C 1
ATOM 687 O O . ASN A 1 81 ? 5.257 7.801 16.184 1.00 91.69 81 ASN A O 1
ATOM 691 N N . GLU A 1 82 ? 5.823 8.000 18.344 1.00 93.25 82 GLU A N 1
ATOM 692 C CA . GLU A 1 82 ? 7.262 7.892 18.104 1.00 93.25 82 GLU A CA 1
ATOM 693 C C . GLU A 1 82 ? 7.641 6.598 17.364 1.00 93.25 82 GLU A C 1
ATOM 695 O O . GLU A 1 82 ? 8.416 6.642 16.411 1.00 93.25 82 GLU A O 1
ATOM 700 N N . GLU A 1 83 ? 7.067 5.451 17.741 1.00 93.88 83 GLU A N 1
ATOM 701 C CA . GLU A 1 83 ? 7.402 4.161 17.129 1.00 93.88 83 GLU A CA 1
ATOM 702 C C . GLU A 1 83 ? 7.032 4.109 15.640 1.00 93.88 83 GLU A C 1
ATOM 704 O O . GLU A 1 83 ? 7.867 3.757 14.800 1.00 93.88 83 GLU A O 1
ATOM 709 N N . ILE A 1 84 ? 5.793 4.471 15.298 1.00 95.12 84 ILE A N 1
ATOM 710 C CA . ILE A 1 84 ? 5.288 4.432 13.922 1.00 95.12 84 ILE A CA 1
ATOM 711 C C . ILE A 1 84 ? 6.035 5.450 13.067 1.00 95.12 84 ILE A C 1
ATOM 713 O O . ILE A 1 84 ? 6.461 5.124 11.957 1.00 95.12 84 ILE A O 1
ATOM 717 N N . ASN A 1 85 ? 6.238 6.666 13.575 1.00 94.00 85 ASN A N 1
ATOM 718 C CA . ASN A 1 85 ? 6.957 7.704 12.845 1.00 94.00 85 ASN A CA 1
ATOM 719 C C . ASN A 1 85 ? 8.418 7.303 12.589 1.00 94.00 85 ASN A C 1
ATOM 721 O O . ASN A 1 85 ? 8.868 7.383 11.444 1.00 94.00 85 ASN A O 1
ATOM 725 N N . ASN A 1 86 ? 9.118 6.760 13.589 1.00 95.44 86 ASN A N 1
ATOM 726 C CA . ASN A 1 86 ? 10.472 6.231 13.408 1.00 95.44 86 ASN A CA 1
ATOM 727 C C . ASN A 1 86 ? 10.498 5.086 12.387 1.00 95.44 86 ASN A C 1
ATOM 729 O O . ASN A 1 86 ? 11.350 5.065 11.499 1.00 95.44 86 ASN A O 1
ATOM 733 N N . TRP A 1 87 ? 9.547 4.152 12.453 1.00 96.50 87 TRP A N 1
ATOM 734 C CA . TRP A 1 87 ? 9.447 3.053 11.490 1.00 96.50 87 TRP A CA 1
ATOM 735 C C . TRP A 1 87 ? 9.256 3.545 10.046 1.00 96.50 87 TRP A C 1
ATOM 737 O O . TRP A 1 87 ? 9.924 3.043 9.131 1.00 96.50 87 TRP A O 1
ATOM 747 N N . LEU A 1 88 ? 8.392 4.541 9.831 1.00 94.69 88 LEU A N 1
ATOM 748 C CA . LEU A 1 88 ? 8.176 5.164 8.522 1.00 94.69 88 LEU A CA 1
ATOM 749 C C . LEU A 1 88 ? 9.453 5.834 7.995 1.00 94.69 88 LEU A C 1
ATOM 751 O O . LEU A 1 88 ? 9.854 5.596 6.849 1.00 94.69 88 LEU A O 1
ATOM 755 N N . GLU A 1 89 ? 10.108 6.641 8.830 1.00 92.75 89 GLU A N 1
ATOM 756 C CA . GLU A 1 89 ? 11.333 7.362 8.472 1.00 92.75 89 GLU A CA 1
ATOM 757 C C . GLU A 1 89 ? 12.494 6.412 8.178 1.00 92.75 89 GLU A C 1
ATOM 759 O O . GLU A 1 89 ? 13.174 6.541 7.153 1.00 92.75 89 GLU A O 1
ATOM 764 N N . GLU A 1 90 ? 12.703 5.410 9.032 1.00 95.06 90 GLU A N 1
ATOM 765 C CA . GLU A 1 90 ? 13.740 4.407 8.832 1.00 95.06 90 GLU A CA 1
ATOM 766 C C . GLU A 1 90 ? 13.504 3.579 7.572 1.00 95.06 90 GLU A C 1
ATOM 768 O O . GLU A 1 90 ? 14.462 3.307 6.842 1.00 95.06 90 GLU A O 1
ATOM 773 N N . THR A 1 91 ? 12.255 3.191 7.300 1.00 95.25 91 THR A N 1
ATOM 774 C CA . THR A 1 91 ? 11.911 2.424 6.097 1.00 95.25 91 THR A CA 1
ATOM 775 C C . THR A 1 91 ? 12.192 3.238 4.841 1.00 95.25 91 THR A C 1
ATOM 777 O O . THR A 1 91 ? 12.856 2.744 3.926 1.00 95.25 91 THR A O 1
ATOM 780 N N . SER A 1 92 ? 11.774 4.504 4.823 1.00 92.56 92 SER A N 1
ATOM 781 C CA . SER A 1 92 ? 12.064 5.421 3.720 1.00 92.56 92 SER A CA 1
ATOM 782 C C . SER A 1 92 ? 13.569 5.583 3.512 1.00 92.56 92 SER A C 1
ATOM 784 O O . SER A 1 92 ? 14.084 5.344 2.418 1.00 92.56 92 SER A O 1
ATOM 786 N N . ARG A 1 93 ? 14.316 5.861 4.584 1.00 92.25 93 ARG A N 1
ATOM 787 C CA . ARG A 1 93 ? 15.767 6.067 4.521 1.00 92.25 93 ARG A CA 1
ATOM 788 C C . ARG A 1 93 ? 16.530 4.819 4.068 1.00 92.25 93 ARG A C 1
ATOM 790 O O . ARG A 1 93 ? 17.391 4.918 3.194 1.00 92.25 93 ARG A O 1
ATOM 797 N N . LYS A 1 94 ? 16.251 3.655 4.667 1.00 94.56 94 LYS A N 1
ATOM 798 C CA . LYS A 1 94 ? 17.002 2.404 4.438 1.00 94.56 94 LYS A CA 1
ATOM 799 C C . LYS A 1 94 ? 16.588 1.690 3.153 1.00 94.56 94 LYS A C 1
ATOM 801 O O . LYS A 1 94 ? 17.416 1.016 2.545 1.00 94.56 94 LYS A O 1
ATOM 806 N N . HIS A 1 95 ? 15.320 1.792 2.761 1.00 93.69 95 HIS A N 1
ATOM 807 C CA . HIS A 1 95 ? 14.753 0.977 1.685 1.00 93.69 95 HIS A CA 1
ATOM 808 C C . HIS A 1 95 ? 14.211 1.787 0.509 1.00 93.69 95 HIS A C 1
ATOM 810 O O . HIS A 1 95 ? 13.821 1.175 -0.479 1.00 93.69 95 HIS A O 1
ATOM 816 N N . GLN A 1 96 ? 14.214 3.125 0.587 1.00 91.56 96 GLN A N 1
ATOM 817 C CA . GLN A 1 96 ? 13.663 4.012 -0.448 1.00 91.56 96 GLN A CA 1
ATOM 818 C C . GLN A 1 96 ? 12.187 3.698 -0.755 1.00 91.56 96 GLN A C 1
ATOM 820 O O . GLN A 1 96 ? 11.722 3.838 -1.883 1.00 91.56 96 GLN A O 1
ATOM 825 N N . VAL A 1 97 ? 11.454 3.252 0.271 1.00 93.12 97 VAL A N 1
ATOM 826 C CA . VAL A 1 97 ? 10.039 2.869 0.215 1.00 93.12 97 VAL A CA 1
ATOM 827 C C . VAL A 1 97 ? 9.225 3.833 1.060 1.00 93.12 97 VAL A C 1
ATOM 829 O O . VAL A 1 97 ? 9.539 4.066 2.226 1.00 93.12 97 VAL A O 1
ATOM 832 N N . ASN A 1 98 ? 8.132 4.336 0.497 1.00 91.44 98 ASN A N 1
ATOM 833 C CA . ASN A 1 98 ? 7.201 5.198 1.211 1.00 91.44 98 ASN A CA 1
ATOM 834 C C . A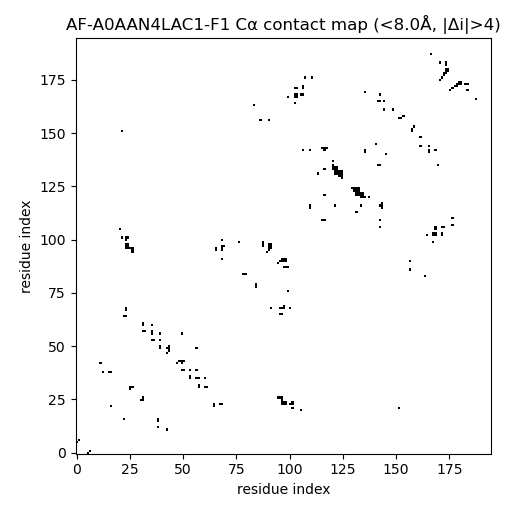SN A 1 98 ? 5.946 4.423 1.618 1.00 91.44 98 ASN A C 1
ATOM 836 O O . ASN A 1 98 ? 5.002 4.270 0.840 1.00 91.44 98 ASN A O 1
ATOM 840 N N . LEU A 1 99 ? 5.951 3.924 2.856 1.00 94.25 99 LEU A N 1
ATOM 841 C CA . LEU A 1 99 ? 4.834 3.157 3.403 1.00 94.25 99 LEU A CA 1
ATOM 842 C C . LEU A 1 99 ? 3.567 3.996 3.568 1.00 94.25 99 LEU A C 1
ATOM 844 O O . LEU A 1 99 ? 2.487 3.477 3.316 1.00 94.25 99 LEU A O 1
ATOM 848 N N . TRP A 1 100 ? 3.696 5.283 3.905 1.00 93.31 100 TRP A N 1
ATOM 849 C CA . TRP A 1 100 ? 2.553 6.191 3.988 1.00 93.31 100 TRP A CA 1
ATOM 850 C C . TRP A 1 100 ? 1.836 6.306 2.641 1.00 93.31 100 TRP A C 1
ATOM 852 O O . TRP A 1 100 ? 0.627 6.108 2.543 1.00 93.31 100 TRP A O 1
ATOM 862 N N . LYS A 1 101 ? 2.599 6.562 1.570 1.00 91.75 101 LYS A N 1
ATOM 863 C CA . LYS A 1 101 ? 2.056 6.644 0.210 1.00 91.75 101 LYS A CA 1
ATOM 864 C C . LYS A 1 101 ? 1.420 5.326 -0.222 1.00 91.75 101 LYS A C 1
ATOM 866 O O . LYS A 1 101 ? 0.364 5.339 -0.845 1.00 91.75 101 LYS A O 1
ATOM 871 N N . PHE A 1 102 ? 2.051 4.202 0.117 1.00 94.38 102 PHE A N 1
ATOM 872 C CA . PHE A 1 102 ? 1.505 2.876 -0.157 1.00 94.38 102 PHE A CA 1
ATOM 873 C C . PHE A 1 102 ? 0.150 2.655 0.530 1.00 94.38 102 PHE A C 1
ATOM 875 O O . PHE A 1 102 ? -0.798 2.231 -0.130 1.00 94.38 102 PHE A O 1
ATOM 882 N N . THR A 1 103 ? 0.031 2.957 1.827 1.00 95.19 103 THR A N 1
ATOM 883 C CA . THR A 1 103 ? -1.234 2.774 2.554 1.00 95.19 103 THR A CA 1
ATOM 884 C C . THR A 1 103 ? -2.311 3.745 2.092 1.00 95.19 103 THR A C 1
ATOM 886 O O . THR A 1 103 ? -3.462 3.336 1.976 1.00 95.19 103 THR A O 1
ATOM 889 N N . TYR A 1 104 ? -1.944 4.985 1.761 1.00 93.06 104 TYR A N 1
ATOM 890 C CA . TYR A 1 104 ? -2.856 5.953 1.151 1.00 93.06 104 TYR A CA 1
ATOM 891 C C . TYR A 1 104 ? -3.414 5.433 -0.184 1.00 93.06 104 TYR A C 1
ATOM 893 O O . TYR A 1 104 ? -4.627 5.355 -0.358 1.00 93.06 104 TYR A O 1
ATOM 901 N N . ASP A 1 105 ? -2.549 4.983 -1.101 1.00 92.12 105 ASP A N 1
ATOM 902 C CA . ASP A 1 105 ? -2.987 4.460 -2.405 1.00 92.12 105 ASP A CA 1
ATOM 903 C C . ASP A 1 105 ? -3.863 3.214 -2.267 1.00 92.12 105 ASP A C 1
ATOM 905 O O . ASP A 1 105 ? -4.836 3.050 -3.008 1.00 92.12 105 ASP A O 1
ATOM 909 N N . TRP A 1 106 ? -3.545 2.350 -1.299 1.00 95.19 106 TRP A N 1
ATOM 910 C CA . TRP A 1 106 ? -4.397 1.216 -0.965 1.00 95.19 106 TRP A CA 1
ATOM 911 C C . TRP A 1 106 ? -5.782 1.669 -0.501 1.00 95.19 106 TRP A C 1
ATOM 913 O O . TRP A 1 106 ? -6.774 1.137 -0.988 1.00 95.19 106 TRP A O 1
ATOM 923 N N . VAL A 1 107 ? -5.861 2.651 0.399 1.00 95.75 107 VAL A N 1
ATOM 924 C CA . VAL A 1 107 ? -7.124 3.175 0.937 1.00 95.75 107 VAL A CA 1
ATOM 925 C C . VAL A 1 107 ? -7.994 3.792 -0.155 1.00 95.75 107 VAL A C 1
ATOM 927 O O . VAL A 1 107 ? -9.180 3.470 -0.222 1.00 95.75 107 VAL A O 1
ATOM 930 N N . ILE A 1 108 ? -7.417 4.597 -1.051 1.00 93.62 108 ILE A N 1
ATOM 931 C CA . ILE A 1 108 ? -8.153 5.185 -2.181 1.00 93.62 108 ILE A CA 1
ATOM 932 C C . ILE A 1 108 ? -8.710 4.086 -3.092 1.00 93.62 108 ILE A C 1
ATOM 934 O O . ILE A 1 108 ? -9.912 4.052 -3.356 1.00 93.62 108 ILE A O 1
ATOM 938 N N . LYS A 1 109 ? -7.876 3.117 -3.493 1.00 93.81 109 LYS A N 1
ATOM 939 C CA . LYS A 1 109 ? -8.333 1.964 -4.285 1.00 93.81 109 LYS A CA 1
ATOM 940 C C . LYS A 1 109 ? -9.420 1.170 -3.555 1.00 93.81 109 LYS A C 1
ATOM 942 O O . LYS A 1 109 ? -10.410 0.763 -4.158 1.00 93.81 109 LYS A O 1
ATOM 947 N N . PHE A 1 110 ? -9.231 0.926 -2.260 1.00 95.38 110 PHE A N 1
ATOM 948 C CA . PHE A 1 110 ? -10.171 0.183 -1.429 1.00 95.38 110 PHE A CA 1
ATOM 949 C C . PHE A 1 110 ? -11.522 0.893 -1.362 1.00 95.38 110 PHE A C 1
ATOM 951 O O . PHE A 1 110 ? -12.549 0.237 -1.487 1.00 95.38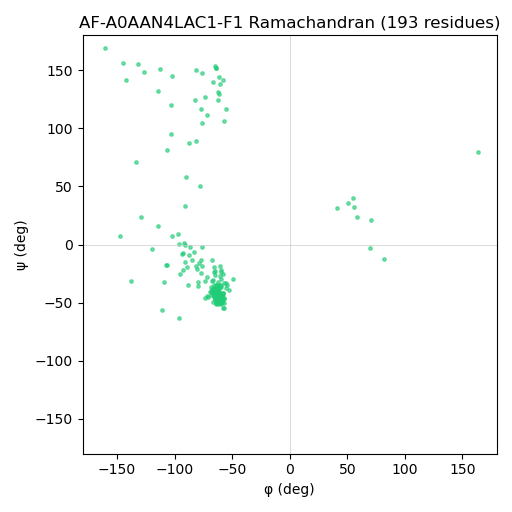 110 PHE A O 1
ATOM 958 N N . TYR A 1 111 ? -11.536 2.219 -1.233 1.00 94.94 111 TYR A N 1
ATOM 959 C CA . TYR A 1 111 ? -12.753 3.026 -1.264 1.00 94.94 111 TYR A CA 1
ATOM 960 C C . TYR A 1 111 ? -13.467 2.995 -2.624 1.00 94.94 111 TYR A C 1
ATOM 962 O O . TYR A 1 111 ? -14.698 2.966 -2.663 1.00 94.94 111 TYR A O 1
ATOM 970 N N . GLU A 1 112 ? -12.723 3.016 -3.731 1.00 92.31 112 GLU A N 1
ATOM 971 C CA . GLU A 1 112 ? -13.281 2.989 -5.091 1.00 92.31 112 GLU A CA 1
ATOM 972 C C . GLU A 1 112 ? -13.831 1.606 -5.483 1.00 92.31 112 GLU A C 1
ATOM 974 O O . GLU A 1 112 ? -14.801 1.507 -6.237 1.00 92.31 112 GLU A O 1
ATOM 979 N N . GLU A 1 113 ? -13.240 0.524 -4.969 1.00 92.19 113 GLU A N 1
ATOM 980 C CA . GLU A 1 113 ? -13.575 -0.850 -5.345 1.00 92.19 113 GLU A CA 1
ATOM 981 C C . GLU A 1 113 ? -14.360 -1.593 -4.242 1.00 92.19 113 GLU A C 1
ATOM 983 O O . GLU A 1 113 ? -13.807 -2.441 -3.543 1.00 92.19 113 GLU A O 1
ATOM 988 N N . GLU A 1 114 ? -15.683 -1.383 -4.153 1.00 90.75 114 GLU A N 1
ATOM 989 C CA . GLU A 1 114 ? -16.574 -2.033 -3.157 1.00 90.75 114 GLU A CA 1
ATOM 990 C C . GLU A 1 114 ? -16.420 -3.563 -3.063 1.00 90.75 114 GLU A C 1
ATOM 992 O O . GLU A 1 114 ? -16.622 -4.170 -2.009 1.00 90.75 114 GLU A O 1
ATOM 997 N N . LYS A 1 115 ? -16.047 -4.223 -4.166 1.00 91.06 115 LYS A N 1
ATOM 998 C CA . LYS A 1 115 ? -15.799 -5.674 -4.201 1.00 91.06 115 LYS A CA 1
ATOM 999 C C . LYS A 1 115 ? -14.684 -6.116 -3.240 1.00 91.06 115 LYS A C 1
ATOM 1001 O O . LYS A 1 115 ? -14.671 -7.283 -2.857 1.00 91.06 115 LYS A O 1
ATOM 1006 N N . LEU A 1 116 ? -13.770 -5.216 -2.866 1.00 92.81 116 LEU A N 1
ATOM 1007 C CA . LEU A 1 116 ? -12.689 -5.481 -1.914 1.00 92.81 116 LEU A CA 1
ATOM 1008 C C . LEU A 1 116 ? -13.181 -5.503 -0.464 1.00 92.81 116 LEU A C 1
ATOM 1010 O O . LEU A 1 116 ? -12.496 -6.059 0.396 1.00 92.81 116 LEU A O 1
ATOM 1014 N N . TRP A 1 117 ? -14.354 -4.931 -0.182 1.00 94.44 117 TRP A N 1
ATOM 1015 C CA . TRP A 1 117 ? -14.886 -4.859 1.173 1.00 94.44 117 TRP A CA 1
ATOM 1016 C C . TRP A 1 117 ? -15.375 -6.236 1.613 1.00 94.44 117 TRP A C 1
ATOM 1018 O O . TRP A 1 117 ? -16.206 -6.828 0.911 1.00 94.44 117 TRP A O 1
ATOM 1028 N N . PRO A 1 118 ? -14.927 -6.761 2.765 1.00 93.31 118 PRO A N 1
ATOM 1029 C CA . PRO A 1 118 ? -15.483 -7.991 3.310 1.00 93.31 118 PRO A CA 1
ATOM 1030 C C . PRO A 1 118 ? -16.991 -7.841 3.528 1.00 93.31 118 PRO A C 1
ATOM 1032 O O . PRO A 1 118 ? -17.447 -6.784 3.952 1.00 93.31 118 PRO A O 1
ATOM 1035 N N . ALA A 1 119 ? -17.776 -8.889 3.267 1.00 91.88 119 ALA A N 1
ATOM 1036 C CA . ALA A 1 119 ? -19.235 -8.830 3.410 1.00 91.88 119 ALA A CA 1
ATOM 1037 C C . ALA A 1 119 ? -19.681 -8.419 4.828 1.00 91.88 119 ALA A C 1
ATOM 1039 O O . ALA A 1 119 ? -20.665 -7.705 4.980 1.00 91.88 119 ALA A O 1
ATOM 1040 N N . THR A 1 120 ? -18.914 -8.811 5.850 1.00 92.62 120 THR A N 1
ATOM 1041 C CA . THR A 1 120 ? -19.116 -8.454 7.266 1.00 92.62 120 THR A CA 1
ATOM 1042 C C . THR A 1 120 ? -18.882 -6.978 7.582 1.00 92.62 120 THR A C 1
ATOM 1044 O O . THR A 1 120 ? -19.250 -6.527 8.658 1.00 92.62 120 THR A O 1
ATOM 1047 N N . HIS A 1 121 ? -18.275 -6.234 6.660 1.00 94.56 121 HIS A N 1
ATOM 1048 C CA . HIS A 1 121 ? -17.936 -4.819 6.803 1.00 94.56 121 HIS A CA 1
ATOM 1049 C C . HIS A 1 121 ? -18.718 -3.950 5.819 1.00 94.56 121 HIS A C 1
ATOM 1051 O O . HIS A 1 121 ? -18.333 -2.815 5.561 1.00 94.56 121 HIS A O 1
ATOM 1057 N N . ARG A 1 122 ? -19.789 -4.474 5.216 1.00 94.25 122 ARG A N 1
ATOM 1058 C CA . ARG A 1 122 ? -20.678 -3.697 4.347 1.00 94.25 122 ARG A CA 1
ATOM 1059 C C . ARG A 1 122 ? -21.953 -3.373 5.107 1.00 94.25 122 ARG A C 1
ATOM 1061 O O . ARG A 1 122 ? -22.697 -4.279 5.476 1.00 94.25 122 ARG A O 1
ATOM 1068 N N . LYS A 1 123 ? -22.239 -2.087 5.278 1.00 93.88 123 LYS A N 1
ATOM 1069 C CA . LYS A 1 123 ? -23.553 -1.599 5.714 1.00 93.88 123 LYS A CA 1
ATOM 1070 C C . LYS A 1 123 ? -24.296 -1.053 4.500 1.00 93.88 123 LYS A C 1
ATOM 1072 O O . LYS A 1 123 ? -23.673 -0.538 3.575 1.00 93.88 123 LYS A O 1
ATOM 1077 N N . LYS A 1 124 ? -25.618 -1.221 4.449 1.00 92.44 124 LYS A N 1
ATOM 1078 C CA . LYS A 1 124 ? -26.418 -0.661 3.352 1.00 92.44 124 LYS A CA 1
ATOM 1079 C C . LYS A 1 124 ? -26.268 0.858 3.379 1.00 92.44 124 LYS A C 1
ATOM 1081 O O . LYS A 1 124 ? -26.419 1.446 4.447 1.00 92.44 124 LYS A O 1
ATOM 1086 N N . SER A 1 125 ? -25.949 1.458 2.237 1.00 90.19 125 SER A N 1
ATOM 1087 C CA . SER A 1 125 ? -25.865 2.913 2.169 1.00 90.19 125 SER A CA 1
ATOM 1088 C C . SER A 1 125 ? -27.263 3.522 2.126 1.00 90.19 125 SER A C 1
ATOM 1090 O O . SER A 1 125 ? -28.203 2.924 1.590 1.00 90.19 125 SER A O 1
ATOM 1092 N N . ASN A 1 126 ? -27.387 4.711 2.708 1.00 88.31 126 ASN A N 1
ATOM 1093 C CA . ASN A 1 126 ? -28.572 5.551 2.548 1.00 88.31 126 ASN A CA 1
ATOM 1094 C C . ASN A 1 126 ? -28.477 6.452 1.308 1.00 88.31 126 ASN A C 1
ATOM 1096 O O . ASN A 1 126 ? -29.470 7.079 0.935 1.00 88.31 126 ASN A O 1
ATOM 1100 N N . ASP A 1 127 ? -27.311 6.500 0.665 1.00 85.69 127 ASP A N 1
ATOM 1101 C CA . ASP A 1 127 ? -27.077 7.302 -0.523 1.00 85.69 127 ASP A CA 1
ATOM 1102 C C . ASP A 1 127 ? -27.575 6.612 -1.796 1.00 85.69 127 ASP A C 1
ATOM 1104 O O . ASP A 1 127 ? -27.572 5.390 -1.932 1.00 85.69 127 ASP A O 1
ATOM 1108 N N . SER A 1 128 ? -27.973 7.411 -2.787 1.00 85.81 128 SER A N 1
ATOM 1109 C CA . SER A 1 128 ? -28.441 6.908 -4.085 1.00 85.81 128 SER A CA 1
ATOM 1110 C C . SER A 1 128 ? -27.311 6.536 -5.050 1.00 85.81 128 SER A C 1
ATOM 1112 O O . SER A 1 128 ? -27.546 5.820 -6.022 1.00 85.81 128 SER A O 1
ATOM 1114 N N . TRP A 1 129 ? -26.093 7.028 -4.808 1.00 86.44 129 TRP A N 1
ATOM 1115 C CA . TRP A 1 129 ? -24.941 6.855 -5.698 1.00 86.44 129 TRP A CA 1
ATOM 1116 C C . TRP A 1 129 ? -24.071 5.642 -5.340 1.00 86.44 129 TRP A C 1
ATOM 1118 O O . TRP A 1 129 ? -23.187 5.279 -6.119 1.00 86.44 129 TRP A O 1
ATOM 1128 N N . ARG A 1 130 ? -24.327 4.992 -4.196 1.00 86.00 130 ARG A N 1
ATOM 1129 C CA . ARG A 1 130 ? -23.581 3.822 -3.728 1.00 86.00 130 ARG A CA 1
ATOM 1130 C C . ARG A 1 130 ? -24.502 2.811 -3.051 1.00 86.00 130 ARG A C 1
ATOM 1132 O O . ARG A 1 130 ? -25.405 3.187 -2.323 1.00 86.00 130 ARG A O 1
ATOM 1139 N N . ASN A 1 131 ? -24.274 1.515 -3.266 1.00 88.44 131 ASN A N 1
ATOM 1140 C CA . ASN A 1 131 ? -25.132 0.475 -2.676 1.00 88.44 131 ASN A CA 1
ATOM 1141 C C . ASN A 1 131 ? -24.794 0.199 -1.205 1.00 88.44 131 ASN A C 1
ATOM 1143 O O . ASN A 1 131 ? -25.671 -0.108 -0.391 1.00 88.44 131 ASN A O 1
ATOM 1147 N N . TYR A 1 132 ? -23.508 0.278 -0.877 1.00 92.81 132 TYR A N 1
ATOM 1148 C CA . TYR A 1 132 ? -22.979 -0.035 0.439 1.00 92.81 132 TYR A CA 1
ATOM 1149 C C . TYR A 1 132 ? -22.047 1.068 0.917 1.00 92.81 132 TYR A C 1
ATOM 1151 O O . TYR A 1 132 ? -21.408 1.758 0.132 1.00 92.81 132 TYR A O 1
ATOM 1159 N N . GLU A 1 133 ? -21.905 1.168 2.224 1.00 93.00 133 GLU A N 1
ATOM 1160 C CA . GLU A 1 133 ? -20.821 1.880 2.879 1.00 93.00 133 GLU A CA 1
ATOM 1161 C C . GLU A 1 133 ? -19.939 0.871 3.612 1.00 93.00 133 GLU A C 1
ATOM 1163 O O . GLU A 1 133 ? -20.396 -0.190 4.054 1.00 93.00 133 GLU A O 1
ATOM 1168 N N . TYR A 1 134 ? -18.664 1.212 3.743 1.00 95.88 134 TYR A N 1
ATOM 1169 C CA . TYR A 1 134 ? -17.716 0.404 4.485 1.00 95.88 134 TYR A CA 1
ATOM 1170 C C . TYR A 1 134 ? -17.831 0.711 5.981 1.00 95.88 134 TYR A C 1
ATOM 1172 O O . TYR A 1 134 ? -17.727 1.862 6.404 1.00 95.88 134 TYR A O 1
ATOM 1180 N N . ASP A 1 135 ? -18.061 -0.321 6.785 1.00 95.62 135 ASP A N 1
ATOM 1181 C CA . ASP A 1 135 ? -18.118 -0.236 8.239 1.00 95.62 135 ASP A CA 1
ATOM 1182 C C . ASP A 1 135 ? -16.713 -0.402 8.836 1.00 95.62 135 ASP A C 1
ATOM 1184 O O . ASP A 1 135 ? -16.258 -1.498 9.176 1.00 95.62 135 ASP A O 1
ATOM 1188 N N . TYR A 1 136 ? -16.011 0.723 8.945 1.00 94.94 136 TYR A N 1
ATOM 1189 C CA . TYR A 1 136 ? -14.672 0.821 9.525 1.00 94.94 136 TYR A CA 1
ATOM 1190 C C . TYR A 1 136 ? -14.664 0.762 11.064 1.00 94.94 136 TYR A C 1
ATOM 1192 O O . TYR A 1 136 ? -13.587 0.765 11.657 1.00 94.94 136 TYR A O 1
ATOM 1200 N N . LYS A 1 137 ? -15.828 0.677 11.729 1.00 94.19 137 LYS A N 1
ATOM 1201 C CA . LYS A 1 137 ? -15.925 0.545 13.198 1.00 94.19 137 LYS A CA 1
ATOM 1202 C C . LYS A 1 137 ? -15.956 -0.921 13.661 1.00 94.19 137 LYS A C 1
ATOM 1204 O O . LYS A 1 137 ? -15.999 -1.200 14.860 1.00 94.19 137 LYS A O 1
ATOM 1209 N N . GLN A 1 138 ? -15.894 -1.869 12.724 1.00 91.94 138 GLN A N 1
ATOM 1210 C CA . GLN A 1 138 ? -15.732 -3.297 13.002 1.00 91.94 138 GLN A CA 1
ATOM 1211 C C . GLN A 1 138 ? -14.386 -3.611 13.676 1.00 91.94 138 GLN A C 1
ATOM 1213 O O . GLN A 1 138 ? -13.384 -2.940 13.462 1.00 91.94 138 GLN A O 1
ATOM 1218 N N . LYS A 1 139 ? -14.345 -4.686 14.474 1.00 86.50 139 LYS A N 1
ATOM 1219 C CA . LYS A 1 139 ? -13.189 -5.002 15.339 1.00 86.50 139 LYS A CA 1
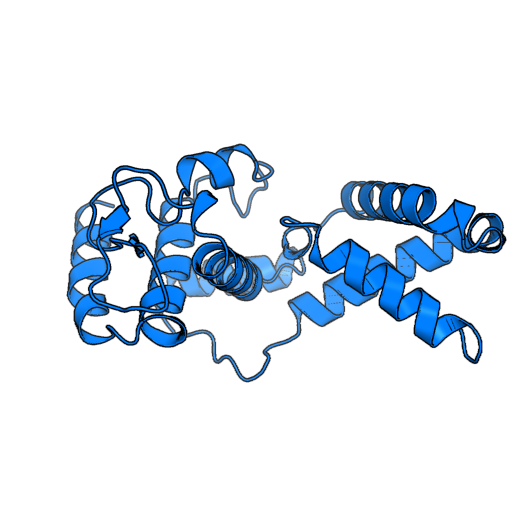ATOM 1220 C C . LYS A 1 139 ? -12.002 -5.676 14.651 1.00 86.50 139 LYS A C 1
ATOM 1222 O O . LYS A 1 139 ? -10.929 -5.735 15.235 1.00 86.50 139 LYS A O 1
ATOM 1227 N N . SER A 1 140 ? -12.194 -6.305 13.494 1.00 89.31 140 SER A N 1
ATOM 1228 C CA . SER A 1 140 ? -11.147 -7.138 12.889 1.00 89.31 140 SER A CA 1
ATOM 1229 C C . SER A 1 140 ? -11.151 -7.060 11.374 1.00 89.31 140 SER A C 1
ATOM 1231 O O . SER A 1 140 ? -12.184 -6.787 10.772 1.00 89.31 140 SER A O 1
ATOM 1233 N N . ASN A 1 141 ? -10.001 -7.353 10.762 1.00 93.19 141 ASN A N 1
ATOM 1234 C CA . ASN A 1 141 ? -9.810 -7.377 9.309 1.00 93.19 141 ASN A CA 1
ATOM 1235 C C . ASN A 1 141 ? -10.214 -6.070 8.609 1.00 93.19 141 ASN A C 1
ATOM 1237 O O . ASN A 1 141 ? -10.808 -6.096 7.525 1.00 93.19 141 ASN A O 1
ATOM 1241 N N . LEU A 1 142 ? -9.895 -4.932 9.226 1.00 96.44 142 LEU A N 1
ATOM 1242 C CA . LEU A 1 142 ? -10.127 -3.642 8.601 1.00 96.44 142 LEU A CA 1
ATOM 1243 C C . LEU A 1 142 ? -9.319 -3.547 7.297 1.00 96.44 142 LEU A C 1
ATOM 1245 O O . LEU A 1 142 ? -8.242 -4.128 7.176 1.00 96.44 142 LEU A O 1
ATOM 1249 N N . PHE A 1 143 ? -9.879 -2.890 6.281 1.00 96.94 143 PHE A N 1
ATOM 1250 C CA . PHE A 1 143 ? -9.281 -2.702 4.953 1.00 96.94 143 PHE A CA 1
ATOM 1251 C C . PHE A 1 143 ? -8.934 -4.010 4.229 1.00 96.94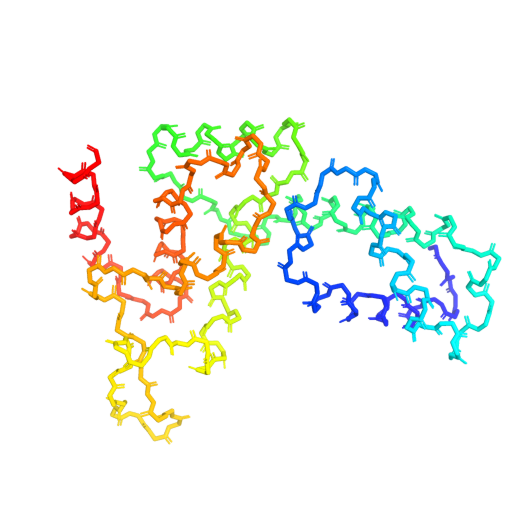 143 PHE A C 1
ATOM 1253 O O . PHE A 1 143 ? -8.055 -4.042 3.366 1.00 96.94 143 PHE A O 1
ATOM 1260 N N . ASN A 1 144 ? -9.612 -5.105 4.607 1.00 95.38 144 ASN A N 1
ATOM 1261 C CA . ASN A 1 144 ? -9.302 -6.469 4.179 1.00 95.38 144 ASN A CA 1
ATOM 1262 C C . ASN A 1 144 ? -7.813 -6.828 4.369 1.00 95.38 144 ASN A C 1
ATOM 1264 O O . ASN A 1 144 ? -7.193 -7.529 3.558 1.00 95.38 144 ASN A O 1
ATOM 1268 N N . LEU A 1 145 ? -7.219 -6.316 5.450 1.00 95.62 145 LEU A N 1
ATOM 1269 C CA . LEU A 1 145 ? -5.783 -6.369 5.677 1.00 95.62 145 LEU A CA 1
ATOM 1270 C C . LEU A 1 145 ? -5.256 -7.794 5.870 1.00 95.62 145 LEU A C 1
ATOM 1272 O O . LEU A 1 145 ? -4.088 -8.041 5.594 1.00 95.62 145 LEU A O 1
ATOM 1276 N N . ASN A 1 146 ? -6.075 -8.763 6.290 1.00 94.94 146 ASN A N 1
ATOM 1277 C CA . ASN A 1 146 ? -5.665 -10.173 6.319 1.00 94.94 146 ASN A CA 1
ATOM 1278 C C . ASN A 1 146 ? -5.214 -10.655 4.938 1.00 94.94 146 ASN A C 1
ATOM 1280 O O . ASN A 1 146 ? -4.172 -11.303 4.821 1.00 94.94 146 ASN A O 1
ATOM 1284 N N . GLU A 1 147 ? -6.000 -10.345 3.909 1.00 94.50 147 GLU A N 1
ATOM 1285 C CA . GLU A 1 147 ? -5.733 -10.781 2.543 1.00 94.50 147 GLU A CA 1
ATOM 1286 C C . GLU A 1 147 ? -4.563 -10.004 1.942 1.00 94.50 147 GLU A C 1
ATOM 1288 O O . GLU A 1 147 ? -3.620 -10.604 1.419 1.00 94.50 147 GLU A O 1
ATOM 1293 N N . LEU A 1 148 ? -4.554 -8.676 2.104 1.00 95.00 148 LEU A N 1
ATOM 1294 C CA . LEU A 1 148 ? -3.429 -7.851 1.663 1.00 95.00 148 LEU A CA 1
ATOM 1295 C C . LEU A 1 148 ? -2.121 -8.307 2.322 1.00 95.00 148 LEU A C 1
ATOM 1297 O O . LEU A 1 148 ? -1.140 -8.585 1.636 1.00 95.00 148 LEU A O 1
ATOM 1301 N N . TYR A 1 149 ? -2.102 -8.456 3.647 1.00 95.38 149 TYR A N 1
ATOM 1302 C CA . TYR A 1 149 ? -0.892 -8.780 4.401 1.00 95.38 149 TYR A CA 1
ATOM 1303 C C . TYR A 1 149 ? -0.324 -10.167 4.070 1.00 95.38 149 TYR A C 1
ATOM 1305 O O . TYR A 1 149 ? 0.885 -10.384 4.196 1.00 95.38 149 TYR A O 1
ATOM 1313 N N . ARG A 1 150 ? -1.153 -11.120 3.620 1.00 94.25 150 ARG A N 1
ATOM 1314 C CA . ARG A 1 150 ? -0.679 -12.412 3.081 1.00 94.25 150 ARG A CA 1
ATOM 1315 C C . ARG A 1 150 ? 0.072 -12.249 1.764 1.00 94.25 150 ARG A C 1
ATOM 1317 O O . ARG A 1 150 ? 1.071 -12.934 1.567 1.00 94.25 150 ARG A O 1
ATOM 1324 N N . ARG A 1 151 ? -0.389 -11.340 0.903 1.00 93.69 151 ARG A N 1
ATOM 1325 C CA . ARG A 1 151 ? 0.218 -11.030 -0.401 1.00 93.69 151 ARG A CA 1
ATOM 1326 C C . ARG A 1 151 ? 1.466 -10.157 -0.271 1.00 93.69 151 ARG A C 1
ATOM 1328 O O . ARG A 1 151 ? 2.328 -10.202 -1.144 1.00 93.69 151 ARG A O 1
ATOM 1335 N N . LEU A 1 152 ? 1.580 -9.388 0.816 1.00 93.75 152 LEU A N 1
ATOM 1336 C CA . LEU A 1 152 ? 2.766 -8.582 1.080 1.00 93.75 152 LEU A CA 1
ATOM 1337 C C . LEU A 1 152 ? 4.018 -9.463 1.250 1.00 93.75 152 LEU A C 1
ATOM 1339 O O . LEU A 1 152 ? 4.010 -10.403 2.059 1.00 93.75 152 LEU A O 1
ATOM 1343 N N . PRO A 1 153 ? 5.130 -9.131 0.567 1.00 89.69 153 PRO A N 1
ATOM 1344 C CA . PRO A 1 153 ? 6.400 -9.804 0.782 1.00 89.69 153 PRO A CA 1
ATOM 1345 C C . PRO A 1 153 ? 6.843 -9.609 2.236 1.00 89.69 153 PRO A C 1
ATOM 1347 O O . PRO A 1 153 ? 6.736 -8.519 2.801 1.00 89.69 153 PRO A O 1
ATOM 1350 N N . LYS A 1 154 ? 7.367 -10.669 2.863 1.00 88.94 154 LYS A N 1
ATOM 1351 C CA . LYS A 1 154 ? 7.760 -10.683 4.288 1.00 88.94 154 LYS A CA 1
ATOM 1352 C C . LYS A 1 154 ? 9.104 -9.993 4.541 1.00 88.94 154 LYS A C 1
ATOM 1354 O O . LYS A 1 154 ? 9.990 -10.565 5.186 1.00 88.94 154 LYS A O 1
ATOM 1359 N N . LYS A 1 155 ? 9.235 -8.774 4.017 1.00 93.56 155 LYS A N 1
ATOM 1360 C CA . LYS A 1 155 ? 10.385 -7.880 4.168 1.00 93.56 155 LYS A CA 1
ATOM 1361 C C . LYS A 1 155 ? 10.548 -7.466 5.624 1.00 93.56 155 LYS A C 1
ATOM 1363 O O . LYS A 1 155 ? 9.568 -7.433 6.367 1.00 93.56 155 LYS A O 1
ATOM 1368 N N . SER A 1 156 ? 11.773 -7.134 6.021 1.00 94.50 156 SER A N 1
ATOM 1369 C CA . SER A 1 156 ? 12.103 -6.722 7.394 1.00 94.50 156 SER A CA 1
ATOM 1370 C C . SER A 1 156 ? 11.212 -5.587 7.898 1.00 94.50 156 SER A C 1
ATOM 1372 O O . SER A 1 156 ? 10.772 -5.631 9.036 1.00 94.50 156 SER A O 1
ATOM 1374 N N . PHE A 1 157 ? 10.890 -4.624 7.033 1.00 95.00 157 PHE A N 1
ATOM 1375 C CA . PHE A 1 157 ? 10.065 -3.464 7.367 1.00 95.00 157 PHE A CA 1
ATOM 1376 C C . PHE A 1 157 ? 8.546 -3.708 7.305 1.00 95.00 157 PHE A C 1
ATOM 1378 O O . PHE A 1 157 ? 7.791 -2.821 7.673 1.00 95.00 157 PHE A O 1
ATOM 1385 N N . ILE A 1 158 ? 8.081 -4.877 6.847 1.00 96.12 158 ILE A N 1
ATOM 1386 C CA . ILE A 1 158 ? 6.650 -5.253 6.831 1.00 96.12 158 ILE A CA 1
ATOM 1387 C C . ILE A 1 158 ? 6.346 -6.337 7.867 1.00 96.12 158 ILE A C 1
ATOM 1389 O O . ILE A 1 158 ? 5.241 -6.418 8.401 1.00 96.12 158 ILE A O 1
ATOM 1393 N N . ARG A 1 159 ? 7.308 -7.224 8.136 1.00 95.38 159 ARG A N 1
ATOM 1394 C CA . ARG A 1 159 ? 7.111 -8.374 9.016 1.00 95.38 159 ARG A CA 1
ATOM 1395 C C . ARG A 1 159 ? 6.772 -7.914 10.433 1.00 95.38 159 ARG A C 1
ATOM 1397 O O . ARG A 1 159 ? 7.533 -7.191 11.054 1.00 95.38 159 ARG A O 1
ATOM 1404 N N . GLY A 1 160 ? 5.641 -8.394 10.935 1.00 94.44 160 GLY A N 1
ATOM 1405 C CA . GLY A 1 160 ? 5.113 -8.041 12.252 1.00 94.44 160 GLY A CA 1
ATOM 1406 C C . GLY A 1 160 ? 4.341 -6.722 12.270 1.00 94.44 160 GLY A C 1
ATOM 1407 O O . GLY A 1 160 ? 3.597 -6.502 13.210 1.00 94.44 160 GLY A O 1
ATOM 1408 N N . LYS A 1 161 ? 4.421 -5.903 11.213 1.00 96.12 161 LYS A N 1
ATOM 1409 C CA . LYS A 1 161 ? 3.897 -4.531 11.188 1.00 96.12 161 LYS A CA 1
ATOM 1410 C C . LYS A 1 161 ? 2.451 -4.418 10.700 1.00 96.12 161 LYS A C 1
ATOM 1412 O O . LYS A 1 161 ? 2.082 -3.497 9.975 1.00 96.12 161 LYS A O 1
ATOM 1417 N N . LYS A 1 162 ? 1.632 -5.432 10.996 1.00 96.06 162 LYS A N 1
ATOM 1418 C CA . LYS A 1 162 ? 0.257 -5.494 10.483 1.00 96.06 162 LYS A CA 1
ATOM 1419 C C . LYS A 1 162 ? -0.632 -4.449 11.156 1.00 96.06 162 LYS A C 1
ATOM 1421 O O . LYS A 1 162 ? -1.380 -3.784 10.453 1.00 96.06 162 LYS A O 1
ATOM 1426 N N . GLN A 1 163 ? -0.550 -4.300 12.477 1.00 95.62 163 GLN A N 1
ATOM 1427 C CA . GLN A 1 163 ? -1.381 -3.330 13.191 1.00 95.62 163 GLN A CA 1
ATOM 1428 C C . GLN A 1 163 ? -1.014 -1.900 12.790 1.00 95.62 163 GLN A C 1
ATOM 1430 O O . GLN A 1 163 ? -1.885 -1.071 12.568 1.00 95.62 163 GLN A O 1
ATOM 1435 N N . GLU A 1 164 ? 0.270 -1.626 12.598 1.00 96.19 164 GLU A N 1
ATOM 1436 C CA . GLU A 1 164 ? 0.773 -0.328 12.172 1.00 96.19 164 GLU A CA 1
ATOM 1437 C C . GLU A 1 164 ? 0.269 0.018 10.772 1.00 96.19 164 GLU A C 1
ATOM 1439 O O . GLU A 1 164 ? -0.217 1.125 10.568 1.00 96.19 164 GLU A O 1
ATOM 1444 N N . LEU A 1 165 ? 0.274 -0.931 9.826 1.00 97.06 165 LEU A N 1
ATOM 1445 C CA . LEU A 1 165 ? -0.371 -0.734 8.521 1.00 97.06 165 LEU A CA 1
ATOM 1446 C C . LEU A 1 165 ? -1.868 -0.410 8.659 1.00 97.06 165 LEU A C 1
ATOM 1448 O O . LEU A 1 165 ? -2.353 0.474 7.957 1.00 97.06 165 LEU A O 1
ATOM 1452 N N . GLU A 1 166 ? -2.586 -1.090 9.558 1.00 97.50 166 GLU A N 1
ATOM 1453 C CA . GLU A 1 166 ? -4.001 -0.806 9.837 1.00 97.50 166 GLU A CA 1
ATOM 1454 C C . GLU A 1 166 ? -4.198 0.615 10.378 1.00 97.50 166 GLU A C 1
ATOM 1456 O O . GLU A 1 166 ? -5.083 1.325 9.911 1.00 97.50 166 GLU A O 1
ATOM 1461 N N . ILE A 1 167 ? -3.340 1.061 11.303 1.00 96.94 167 ILE A N 1
ATOM 1462 C CA . ILE A 1 167 ? -3.357 2.420 11.863 1.00 96.94 167 ILE A CA 1
ATOM 1463 C C . ILE A 1 167 ? -3.147 3.467 10.765 1.00 96.94 167 ILE A C 1
ATOM 1465 O O . ILE A 1 167 ? -3.920 4.423 10.689 1.00 96.94 167 ILE A O 1
ATOM 1469 N N . LEU A 1 168 ? -2.157 3.279 9.882 1.00 96.44 168 LEU A N 1
ATOM 1470 C CA . LEU A 1 168 ? -1.941 4.193 8.754 1.00 96.44 168 LEU A CA 1
ATOM 1471 C C . LEU A 1 168 ? -3.172 4.242 7.840 1.00 96.44 168 LEU A C 1
ATOM 1473 O O . LEU A 1 168 ? -3.604 5.320 7.438 1.00 96.44 168 LEU A O 1
ATOM 1477 N N . MET A 1 169 ? -3.752 3.086 7.507 1.00 97.19 169 MET A N 1
ATOM 1478 C CA . MET A 1 169 ? -4.938 3.017 6.646 1.00 97.19 169 MET A CA 1
ATOM 1479 C C . MET A 1 169 ? -6.160 3.663 7.299 1.00 97.19 169 MET A C 1
ATOM 1481 O O . MET A 1 169 ? -6.881 4.393 6.624 1.00 97.19 169 MET A O 1
ATOM 1485 N N . MET A 1 170 ? -6.365 3.447 8.601 1.00 97.44 170 MET A N 1
ATOM 1486 C CA . MET A 1 170 ? -7.455 4.071 9.347 1.00 97.44 170 MET A CA 1
ATOM 1487 C C . MET A 1 170 ? -7.324 5.586 9.353 1.00 97.44 170 MET A C 1
ATOM 1489 O O . MET A 1 170 ? -8.307 6.267 9.089 1.00 97.44 170 MET A O 1
ATOM 1493 N N . TYR A 1 171 ? -6.118 6.115 9.576 1.00 96.00 171 TYR A N 1
ATOM 1494 C CA . TYR A 1 171 ? -5.906 7.557 9.514 1.00 96.00 171 TYR A CA 1
ATOM 1495 C C . TYR A 1 171 ? -6.317 8.114 8.144 1.00 96.00 171 TYR A C 1
ATOM 1497 O O . TYR A 1 171 ? -7.173 8.987 8.063 1.00 96.00 171 TYR A O 1
ATOM 1505 N N . ASN A 1 172 ? -5.769 7.563 7.055 1.00 94.94 172 ASN A N 1
ATOM 1506 C CA . ASN A 1 172 ? -6.106 8.026 5.703 1.00 94.94 172 ASN A CA 1
ATOM 1507 C C . ASN A 1 172 ? -7.613 7.882 5.416 1.00 94.94 172 ASN A C 1
ATOM 1509 O O . ASN A 1 172 ? -8.213 8.735 4.774 1.00 94.94 172 ASN A O 1
ATOM 1513 N N . TRP A 1 173 ? -8.258 6.826 5.916 1.00 96.69 173 TRP A N 1
ATOM 1514 C CA . TRP A 1 173 ? -9.697 6.645 5.757 1.00 96.69 173 TRP A CA 1
ATOM 1515 C C . TRP A 1 173 ? -10.500 7.746 6.463 1.00 96.69 173 TRP A C 1
ATOM 1517 O O . TRP A 1 173 ? -11.363 8.368 5.845 1.00 96.69 173 TRP A O 1
ATOM 1527 N N . LEU A 1 174 ? -10.221 8.009 7.741 1.00 96.69 174 LEU A N 1
ATOM 1528 C CA . LEU A 1 174 ? -10.982 8.982 8.529 1.00 96.69 174 LEU A CA 1
ATOM 1529 C C . LEU A 1 174 ? -10.764 10.416 8.047 1.00 96.69 174 LEU A C 1
ATOM 1531 O O . LEU A 1 174 ? -11.742 11.141 7.911 1.00 96.69 174 LEU A O 1
ATOM 1535 N N . PHE A 1 175 ? -9.524 10.801 7.7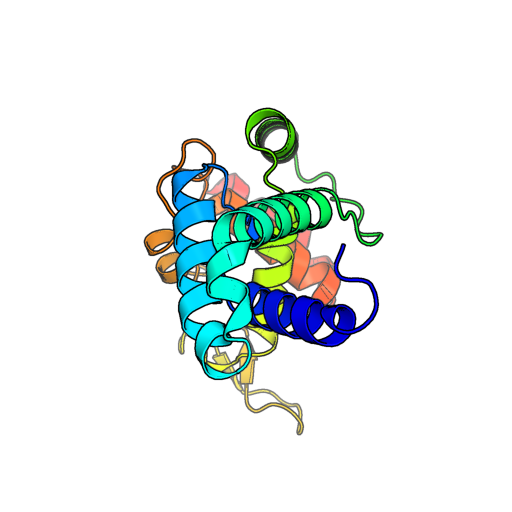44 1.00 93.75 175 PHE A N 1
ATOM 1536 C CA . PHE A 1 175 ? -9.181 12.189 7.419 1.00 93.75 175 PHE A CA 1
ATOM 1537 C C . PHE A 1 175 ? -9.326 12.522 5.926 1.00 93.75 175 PHE A C 1
ATOM 1539 O O . PHE A 1 175 ? -9.748 13.625 5.593 1.00 93.75 175 PHE A O 1
ATOM 1546 N N . ASP A 1 176 ? -9.030 11.584 5.016 1.00 91.50 176 ASP A N 1
ATOM 1547 C CA . ASP A 1 176 ? -9.021 11.870 3.571 1.00 91.50 176 ASP A CA 1
ATOM 1548 C C . ASP A 1 176 ? -10.212 11.268 2.805 1.00 91.50 176 ASP A C 1
ATOM 1550 O O . ASP A 1 176 ? -10.475 11.682 1.673 1.00 91.50 176 ASP A O 1
ATOM 1554 N N . VAL A 1 177 ? -10.924 10.284 3.373 1.00 93.38 177 VAL A N 1
ATOM 1555 C CA . VAL A 1 177 ? -12.007 9.569 2.667 1.00 93.38 177 VAL A CA 1
ATOM 1556 C C . VAL A 1 177 ? -13.391 9.886 3.223 1.00 93.38 177 VAL A C 1
ATOM 1558 O O . VAL A 1 177 ? -14.264 10.282 2.452 1.00 93.38 177 VAL A O 1
ATOM 1561 N N . VAL A 1 178 ? -13.626 9.673 4.523 1.00 93.75 178 VAL A N 1
ATOM 1562 C CA . VAL A 1 178 ? -14.978 9.797 5.113 1.00 93.75 178 VAL A CA 1
ATOM 1563 C C . VAL A 1 178 ? -15.185 11.033 5.984 1.00 93.75 178 VAL A C 1
ATOM 1565 O O . VAL A 1 178 ? -16.333 11.391 6.229 1.00 93.75 178 VAL A O 1
ATOM 1568 N N . GLY A 1 179 ? -14.116 11.688 6.443 1.00 92.94 179 GLY A N 1
ATOM 1569 C CA . GLY A 1 179 ? -14.196 12.879 7.297 1.00 92.94 179 GLY A CA 1
ATOM 1570 C C . GLY A 1 179 ? -14.690 12.620 8.729 1.00 92.94 179 GLY A C 1
ATOM 1571 O O . GLY A 1 179 ? -15.180 13.544 9.368 1.00 92.94 179 GLY A O 1
ATOM 1572 N N . ASP A 1 180 ? -14.600 11.386 9.242 1.00 95.19 180 ASP A N 1
ATOM 1573 C CA . ASP A 1 180 ? -14.978 11.021 10.625 1.00 95.19 180 ASP A CA 1
ATOM 1574 C C . ASP A 1 180 ? -13.767 11.163 11.564 1.00 95.19 180 ASP A C 1
ATOM 1576 O O . ASP A 1 180 ? -13.308 10.199 12.178 1.00 95.19 180 ASP A O 1
ATOM 1580 N N . GLU A 1 181 ? -13.197 12.370 11.616 1.00 94.75 181 GLU A N 1
ATOM 1581 C CA . GLU A 1 181 ? -11.986 12.665 12.397 1.00 94.75 181 GLU A CA 1
ATOM 1582 C C . GLU A 1 181 ? -12.202 12.447 13.905 1.00 94.75 181 GLU A C 1
ATOM 1584 O O . GLU A 1 181 ? -11.292 11.999 14.602 1.00 94.75 181 GLU A O 1
ATOM 1589 N N . GLU A 1 182 ? -13.421 12.684 14.403 1.00 95.62 182 GLU A N 1
ATOM 1590 C CA . GLU A 1 182 ? -13.799 12.511 15.816 1.00 95.62 182 GLU A CA 1
ATOM 1591 C C . GLU A 1 182 ? -13.631 11.062 16.304 1.00 95.62 182 GLU A C 1
ATOM 1593 O O . GLU A 1 182 ? -13.380 10.822 17.486 1.00 95.62 182 GLU A O 1
ATOM 1598 N N . TYR A 1 183 ? -13.726 10.079 15.403 1.00 96.50 183 TYR A N 1
ATOM 1599 C CA . TYR A 1 183 ? -13.550 8.667 15.746 1.00 96.50 183 TYR A CA 1
ATOM 1600 C C . TYR A 1 183 ? -12.079 8.257 15.939 1.00 96.50 183 TYR A C 1
ATOM 1602 O O . TYR A 1 183 ? -11.806 7.172 16.462 1.00 96.50 183 TYR A O 1
ATOM 1610 N N . TRP A 1 184 ? -11.115 9.091 15.535 1.00 95.44 184 TRP A N 1
ATOM 1611 C CA . TRP A 1 184 ? -9.692 8.749 15.600 1.00 95.44 184 TRP A CA 1
ATOM 1612 C C . TRP A 1 184 ? -9.221 8.425 17.022 1.00 95.44 184 TRP A C 1
ATOM 1614 O O . TRP A 1 184 ? -8.580 7.392 17.232 1.00 95.44 184 TRP A O 1
ATOM 1624 N N . ASP A 1 185 ? -9.586 9.257 17.999 1.00 93.56 185 ASP A N 1
ATOM 1625 C CA . ASP A 1 185 ? -9.163 9.087 19.395 1.00 93.56 185 ASP A CA 1
ATOM 1626 C C . ASP A 1 185 ? -9.744 7.806 20.015 1.00 93.56 185 ASP A C 1
ATOM 1628 O O . ASP A 1 185 ? -9.065 7.083 20.754 1.00 93.56 185 ASP A O 1
ATOM 1632 N N . GLU A 1 186 ? -10.989 7.472 19.666 1.00 95.00 186 GLU A N 1
ATOM 1633 C CA . GLU A 1 186 ? -11.626 6.221 20.082 1.00 95.00 186 GLU A CA 1
ATOM 1634 C C . GLU A 1 186 ? -10.922 5.005 19.461 1.00 95.00 186 GLU A C 1
ATOM 1636 O O . GLU A 1 186 ? -10.654 4.013 20.147 1.00 95.00 186 GLU A O 1
ATOM 1641 N N . TYR A 1 187 ? -10.610 5.068 18.164 1.00 95.19 187 TYR A N 1
ATOM 1642 C CA . TYR A 1 187 ? -9.910 3.999 17.457 1.00 95.19 187 TYR A CA 1
ATOM 1643 C C . TYR A 1 187 ? -8.511 3.758 18.029 1.00 95.19 187 TYR A C 1
ATOM 1645 O O . TYR A 1 187 ? -8.170 2.617 18.354 1.00 95.19 187 TYR A O 1
ATOM 1653 N N . ILE A 1 188 ? -7.704 4.814 18.168 1.00 93.25 188 ILE A N 1
ATOM 1654 C CA . ILE A 1 188 ? -6.303 4.673 18.568 1.00 93.25 188 ILE A CA 1
ATOM 1655 C C . ILE A 1 188 ? -6.188 4.146 20.000 1.00 93.25 188 ILE A C 1
ATOM 1657 O O . ILE A 1 188 ? -5.358 3.274 20.255 1.00 93.25 188 ILE A O 1
ATOM 1661 N N . SER A 1 189 ? -7.079 4.577 20.899 1.00 91.50 189 SER A N 1
ATOM 1662 C CA . SER A 1 189 ? -7.135 4.082 22.280 1.00 91.50 189 SER A CA 1
ATOM 1663 C C . SER A 1 189 ? -7.403 2.577 22.313 1.00 91.50 189 SER A C 1
ATOM 1665 O O . SER A 1 189 ? -6.655 1.829 22.937 1.00 91.50 189 SER A O 1
ATOM 1667 N N . LYS A 1 190 ? -8.393 2.096 21.547 1.00 91.25 190 LYS A N 1
ATOM 1668 C CA . LYS A 1 190 ? -8.699 0.658 21.454 1.00 91.25 190 LYS A CA 1
ATOM 1669 C C . LYS A 1 190 ? -7.543 -0.156 20.888 1.00 91.25 190 LYS A C 1
ATOM 1671 O O . LYS A 1 190 ? -7.339 -1.289 21.311 1.00 91.25 190 LYS A O 1
ATOM 1676 N N . VAL A 1 191 ? -6.831 0.363 19.894 1.00 89.25 191 VAL A N 1
ATOM 1677 C CA . VAL A 1 191 ? -5.723 -0.372 19.275 1.00 89.25 191 VAL A CA 1
ATOM 1678 C C . VAL A 1 191 ? -4.522 -0.435 20.215 1.00 89.25 191 VAL A C 1
ATOM 1680 O O . VAL A 1 191 ? -3.958 -1.512 20.392 1.00 89.25 191 VAL A O 1
ATOM 1683 N N . ILE A 1 192 ? -4.166 0.681 20.857 1.00 77.50 192 ILE A N 1
ATOM 1684 C CA . ILE A 1 192 ? -3.026 0.753 21.780 1.00 77.50 192 ILE A CA 1
ATOM 1685 C C . ILE A 1 192 ? -3.284 -0.063 23.054 1.00 77.50 192 ILE A C 1
ATOM 1687 O O . ILE A 1 192 ? -2.388 -0.768 23.500 1.00 77.50 192 ILE A O 1
ATOM 1691 N N . GLU A 1 193 ? -4.497 -0.036 23.615 1.00 70.06 193 GLU A N 1
ATOM 1692 C CA . GLU A 1 193 ? -4.844 -0.832 24.807 1.00 70.06 193 GLU A CA 1
ATOM 1693 C C . GLU A 1 193 ? -4.806 -2.352 24.566 1.00 70.06 193 GLU A C 1
ATOM 1695 O O . GLU A 1 193 ? -4.657 -3.122 25.512 1.00 70.06 193 GLU A O 1
ATOM 1700 N N . ASN A 1 194 ? -4.945 -2.791 23.311 1.00 57.62 194 ASN A N 1
ATOM 1701 C CA . ASN A 1 194 ? -4.920 -4.203 22.919 1.00 57.62 194 ASN A CA 1
ATOM 1702 C C . ASN A 1 194 ? -3.579 -4.644 22.291 1.00 57.62 194 ASN A C 1
ATOM 1704 O O . ASN A 1 194 ? -3.513 -5.758 21.761 1.00 57.62 194 ASN A O 1
ATOM 1708 N N . SER A 1 195 ? -2.550 -3.783 22.308 1.00 53.88 195 SER A N 1
ATOM 1709 C CA . SER A 1 195 ? -1.211 -4.042 21.744 1.00 53.88 195 SER A CA 1
ATOM 1710 C C . SER A 1 195 ? -0.215 -4.580 22.772 1.00 53.88 195 SER A C 1
ATOM 1712 O O . SER A 1 195 ? -0.313 -4.208 23.961 1.00 53.88 195 SER A O 1
#

Secondary structure (DSSP, 8-state):
--TTTHHHHHHHHHHHHTT-TTGGG--SHHHHHHHHHHHHHHHTTT-GGGGGGHHHHHHHHHHHHHHHHH--TT--PPP--HHHHHHHHHHHHHH---HHHHHHHHHHHHHH-GGGS-GGGEEEPSSSS-SEEE-TTSSS-GGGHHHHHHHS---TTTTT-HHHHHHHHHHHIIIIII--TTHHHHHHHHHHHT-

Mean predicted aligned error: 5.13 Å

Foldseek 3Di:
DCPPVCVVVVVLLVVLVLVVLCLLVDQDLVVLLVSLVVSCVVCCVVPVVCVVVSVVSSVSSVVVSLVLLVPCVVPDPDCPDDVLVCLQVCCCVVRVGHLLSSLLSLLVVLQVDVVQADPVQWDQDPDPVDGTDGNQVDDDCHSVLVVVLVVDDCDPSSPPCSLSSVLSNVVSCCVPNPVVVVCNVVVVVVSVVVD

Radius of gyration: 18.84 Å; Cα contacts (8 Å, |Δi|>4): 144; chains: 1; bounding box: 46×30×56 Å

pLDDT: mean 90.27, std 10.23, range [44.91, 97.5]